Protein AF-A0AA37WMF7-F1 (afdb_monomer)

Solvent-accessible surface area (backbone atoms only — not comparable to full-atom values): 10625 Å² total; per-residue (Å²): 132,62,69,70,54,61,69,38,54,46,55,73,6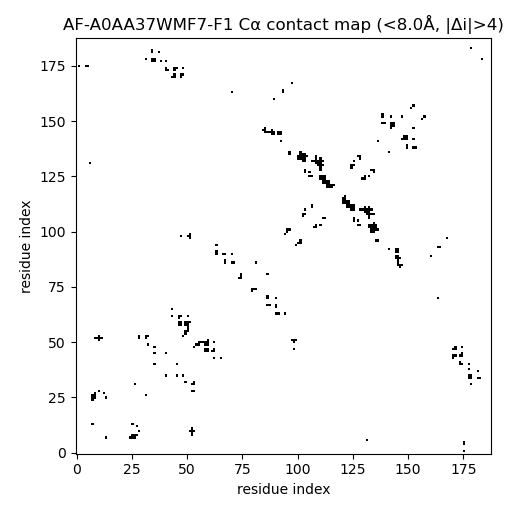4,75,79,78,84,68,95,57,102,69,84,75,88,62,65,48,56,65,55,52,55,53,33,69,72,58,84,87,68,58,66,64,28,46,20,46,48,35,25,31,42,60,67,30,64,69,31,39,53,53,30,42,54,50,43,36,54,50,50,53,53,51,25,66,77,68,71,49,93,71,51,74,68,32,44,53,16,42,28,52,43,51,45,42,69,72,44,66,56,40,53,14,81,87,38,70,42,66,10,38,41,82,44,82,60,88,94,45,80,46,75,43,70,24,77,90,37,71,42,69,10,46,38,77,78,52,69,66,55,50,17,56,51,18,68,38,59,60,70,60,24,72,75,53,44,53,66,52,47,53,56,54,49,49,57,51,49,54,30,49,50,53,42,52,52,49,40,46,62,58,55,56,71,78,79,119

Sequence (188 aa):
MSEFLLTKMNPKGASWEFSGRGGVVAFTQYDIAAALSFGALPLPAYYLARAKYCEDHQAAESLRAHLLDKIEKESLQQDWKITKDNACGIADLLMAESVFDIQCKACKGLGYLYEKSGSINSSRRCEKCNGSGVGVLSQRKRAAMAKIALTTWHRHWNERLDFLMCYIKELEEHVVKHINEQCGHKYN

Organism: NCBI:txid1444977

Radius of gyration: 18.74 Å; Cα contacts (8 Å, |Δi|>4): 208; chains: 1; bounding box: 47×42×46 Å

Structure (mmCIF, N/CA/C/O backbone):
data_AF-A0AA37WMF7-F1
#
_entry.id   AF-A0AA37WMF7-F1
#
loop_
_atom_site.group_PDB
_atom_site.id
_atom_site.type_symbol
_atom_site.label_atom_id
_atom_site.label_alt_id
_atom_site.label_comp_id
_atom_site.label_asym_id
_atom_site.label_entity_id
_atom_site.label_seq_id
_atom_site.pdbx_PDB_ins_code
_atom_site.Cartn_x
_atom_site.Cartn_y
_atom_site.Cartn_z
_atom_site.occupancy
_atom_site.B_iso_or_equiv
_atom_site.auth_seq_id
_atom_site.auth_comp_id
_atom_site.auth_asym_id
_atom_site.auth_atom_id
_atom_site.pdbx_PDB_model_num
ATOM 1 N N . MET A 1 1 ? 17.302 -13.386 -6.330 1.00 36.09 1 MET A N 1
ATOM 2 C CA . MET A 1 1 ? 17.315 -13.031 -7.772 1.00 36.09 1 MET A CA 1
ATOM 3 C C . MET A 1 1 ? 16.092 -12.208 -8.220 1.00 36.09 1 MET A C 1
ATOM 5 O O . MET A 1 1 ? 16.020 -11.867 -9.389 1.00 36.09 1 MET A O 1
ATOM 9 N N . SER A 1 2 ? 15.169 -11.814 -7.331 1.00 47.38 2 SER A N 1
ATOM 10 C CA . SER A 1 2 ? 13.963 -11.023 -7.660 1.00 47.38 2 SER A CA 1
ATOM 11 C C . SER A 1 2 ? 14.190 -9.504 -7.769 1.00 47.38 2 SER A C 1
ATOM 13 O O . SER A 1 2 ? 13.473 -8.833 -8.508 1.00 47.38 2 SER A O 1
ATOM 15 N N . GLU A 1 3 ? 15.204 -8.948 -7.094 1.00 45.31 3 GLU A N 1
ATOM 16 C CA . GLU A 1 3 ? 15.455 -7.491 -7.049 1.00 45.31 3 GLU A CA 1
ATOM 17 C C . GLU A 1 3 ? 15.726 -6.861 -8.426 1.00 45.31 3 GLU A C 1
ATOM 19 O O . GLU A 1 3 ? 15.334 -5.721 -8.686 1.00 45.31 3 GLU A O 1
ATOM 24 N N . PHE A 1 4 ? 16.345 -7.611 -9.344 1.00 47.03 4 PHE A N 1
ATOM 25 C CA . PHE A 1 4 ? 16.658 -7.110 -10.684 1.00 47.03 4 PHE A CA 1
ATOM 26 C C . PHE A 1 4 ? 15.394 -6.865 -11.523 1.00 47.03 4 PHE A C 1
ATOM 28 O O . PHE A 1 4 ? 15.381 -5.967 -12.362 1.00 47.03 4 PHE A O 1
ATOM 35 N N . LEU A 1 5 ? 14.314 -7.618 -11.276 1.00 46.84 5 LEU A N 1
ATOM 36 C CA . LEU A 1 5 ? 13.047 -7.450 -11.988 1.00 46.84 5 LEU A CA 1
ATOM 37 C C . LEU A 1 5 ? 12.234 -6.277 -11.441 1.00 46.84 5 LEU A C 1
ATOM 39 O O . LEU A 1 5 ? 11.734 -5.471 -12.218 1.00 46.84 5 LEU A O 1
ATOM 43 N N . LEU A 1 6 ? 12.178 -6.134 -10.111 1.00 51.88 6 LEU A N 1
ATOM 44 C CA . LEU A 1 6 ? 11.529 -4.994 -9.454 1.00 51.88 6 LEU A CA 1
ATOM 45 C C . LEU A 1 6 ? 12.130 -3.666 -9.932 1.00 51.88 6 LEU A C 1
ATOM 47 O O . LEU A 1 6 ? 11.404 -2.713 -10.199 1.00 51.88 6 LEU A O 1
ATOM 51 N N . THR A 1 7 ? 13.447 -3.641 -10.149 1.00 52.47 7 THR A N 1
ATOM 52 C CA . THR A 1 7 ? 14.151 -2.471 -10.698 1.00 52.47 7 THR A CA 1
ATOM 53 C C . THR A 1 7 ? 13.737 -2.150 -12.146 1.00 52.47 7 THR A C 1
ATOM 55 O O . THR A 1 7 ? 13.760 -0.989 -12.548 1.00 52.47 7 THR A O 1
ATOM 58 N N . LYS A 1 8 ? 13.320 -3.150 -12.938 1.00 50.31 8 LYS A N 1
ATOM 59 C CA . LYS A 1 8 ? 12.862 -2.980 -14.332 1.00 50.31 8 LYS A CA 1
ATOM 60 C C . LYS A 1 8 ? 11.384 -2.619 -14.470 1.00 50.31 8 LYS A C 1
ATOM 62 O O . LYS A 1 8 ? 10.969 -2.236 -15.559 1.00 50.31 8 LYS A O 1
ATOM 67 N N . MET A 1 9 ? 10.607 -2.764 -13.401 1.00 48.62 9 MET A N 1
ATOM 68 C CA . MET A 1 9 ? 9.153 -2.607 -13.397 1.00 48.62 9 MET A CA 1
ATOM 69 C C . MET A 1 9 ? 8.686 -1.248 -12.858 1.00 48.62 9 MET A C 1
ATOM 71 O O . MET A 1 9 ? 7.523 -1.112 -12.504 1.00 48.62 9 MET A O 1
ATOM 75 N N . ASN A 1 10 ? 9.558 -0.241 -12.753 1.00 56.06 10 ASN A N 1
ATOM 76 C CA . ASN A 1 10 ? 9.202 1.027 -12.112 1.00 56.06 10 ASN A CA 1
ATOM 77 C C . ASN A 1 10 ? 7.947 1.654 -12.780 1.00 56.06 10 ASN A C 1
ATOM 79 O O . ASN A 1 10 ? 8.007 1.979 -13.970 1.00 56.06 10 ASN A O 1
ATOM 83 N N . PRO A 1 11 ? 6.809 1.789 -12.062 1.00 49.19 11 PRO A N 1
ATOM 84 C CA . PRO A 1 11 ? 5.495 2.087 -12.650 1.00 49.19 11 PRO A CA 1
ATOM 85 C C . PRO A 1 11 ? 5.420 3.462 -13.318 1.00 49.19 11 PRO A C 1
ATOM 87 O O . PRO A 1 11 ? 4.685 3.656 -14.285 1.00 49.19 11 PRO A O 1
ATOM 90 N N . LYS A 1 12 ? 6.265 4.391 -12.870 1.00 48.31 12 LYS A N 1
ATOM 91 C CA . LYS A 1 12 ? 6.565 5.635 -13.574 1.00 48.31 12 LYS A CA 1
ATOM 92 C C . LYS A 1 12 ? 7.798 5.369 -14.408 1.00 48.31 12 LYS A C 1
ATOM 94 O O . LYS A 1 12 ? 8.898 5.392 -13.859 1.00 48.31 12 LYS A O 1
ATOM 99 N N . GLY A 1 13 ? 7.576 5.043 -15.683 1.00 41.38 13 GLY A N 1
ATOM 100 C CA . GLY A 1 13 ? 8.581 4.581 -16.633 1.00 41.38 13 GLY A CA 1
ATOM 101 C C . GLY A 1 13 ? 9.974 5.097 -16.311 1.00 41.38 13 GLY A C 1
ATOM 102 O O . GLY A 1 13 ? 10.190 6.307 -16.223 1.00 41.38 13 GLY A O 1
ATOM 103 N N . ALA A 1 14 ? 10.905 4.164 -16.108 1.00 38.00 14 ALA A N 1
ATOM 104 C CA . ALA A 1 14 ? 12.317 4.484 -16.091 1.00 38.00 14 ALA A CA 1
ATOM 105 C C . ALA A 1 14 ? 12.588 5.394 -17.294 1.00 38.00 14 ALA A C 1
ATOM 107 O O . ALA A 1 14 ? 12.455 4.986 -18.449 1.00 38.00 14 ALA A O 1
ATOM 108 N N . SER A 1 15 ? 12.865 6.663 -17.004 1.00 35.59 15 SER A N 1
ATOM 109 C CA . SER A 1 15 ? 13.352 7.593 -17.998 1.00 35.59 15 SER A CA 1
ATOM 110 C C . SER A 1 15 ? 14.722 7.043 -18.389 1.00 35.59 15 SER A C 1
ATOM 112 O O . SER A 1 15 ? 15.673 7.030 -17.607 1.00 35.59 15 SER A O 1
ATOM 114 N N . TRP A 1 16 ? 14.784 6.441 -19.572 1.00 35.97 16 TRP A N 1
ATOM 115 C CA . TRP A 1 16 ? 16.029 5.984 -20.168 1.00 35.97 16 TRP A CA 1
ATOM 116 C C . TRP A 1 16 ? 16.573 7.107 -21.037 1.00 35.97 16 TRP A C 1
ATOM 118 O O . TRP A 1 16 ? 16.597 7.008 -22.256 1.00 35.97 16 TRP A O 1
ATOM 128 N N . GLU A 1 17 ? 17.072 8.162 -20.403 1.00 34.28 17 GLU A N 1
ATOM 129 C CA . GLU A 1 17 ? 18.294 8.767 -20.922 1.00 34.28 17 GLU A CA 1
ATOM 130 C C . GLU A 1 17 ? 19.463 8.136 -20.169 1.00 34.28 17 GLU A C 1
ATOM 132 O O . GLU A 1 17 ? 20.027 8.705 -19.238 1.00 34.28 17 GLU A O 1
ATOM 137 N N . PHE A 1 18 ? 19.803 6.904 -20.560 1.00 39.16 18 PHE A N 1
ATOM 138 C CA . PHE A 1 18 ? 21.098 6.326 -20.231 1.00 39.16 18 PHE A CA 1
ATOM 139 C C . PHE A 1 18 ? 21.983 6.408 -21.470 1.00 39.16 18 PHE A C 1
ATOM 141 O O . PHE A 1 18 ? 21.899 5.612 -22.404 1.00 39.16 18 PHE A O 1
ATOM 148 N N . SER A 1 19 ? 22.836 7.423 -21.470 1.00 38.00 19 SER A N 1
ATOM 149 C CA . SER A 1 19 ? 23.978 7.577 -22.357 1.00 38.00 19 SER A CA 1
ATOM 150 C C . SER A 1 19 ? 25.040 6.527 -22.004 1.00 38.00 19 SER A C 1
ATOM 152 O O . SER A 1 19 ? 25.986 6.777 -21.266 1.00 38.00 19 SER A O 1
ATOM 154 N N . GLY A 1 20 ? 24.883 5.312 -22.530 1.00 38.66 20 GLY A N 1
ATOM 155 C CA . GLY A 1 20 ? 25.876 4.245 -22.404 1.00 38.66 20 GLY A CA 1
ATOM 156 C C . GLY A 1 20 ? 25.518 3.049 -23.280 1.00 38.66 20 GLY A C 1
ATOM 157 O O . GLY A 1 20 ? 24.397 2.557 -23.228 1.00 38.66 20 GLY A O 1
ATOM 158 N N . ARG A 1 21 ? 26.458 2.597 -24.120 1.00 38.69 21 ARG A N 1
ATOM 159 C CA . ARG A 1 21 ? 26.290 1.479 -25.067 1.00 38.69 21 ARG A CA 1
ATOM 160 C C . ARG A 1 21 ? 25.975 0.174 -24.318 1.00 38.69 21 ARG A C 1
ATOM 162 O O . ARG A 1 21 ? 26.885 -0.523 -23.888 1.00 38.69 21 ARG A O 1
ATOM 169 N N . GLY A 1 22 ? 24.692 -0.133 -24.160 1.00 42.75 22 GLY A N 1
ATOM 170 C CA . GLY A 1 22 ? 24.195 -1.339 -23.496 1.00 42.75 22 GLY A CA 1
ATOM 171 C C . GLY A 1 22 ? 22.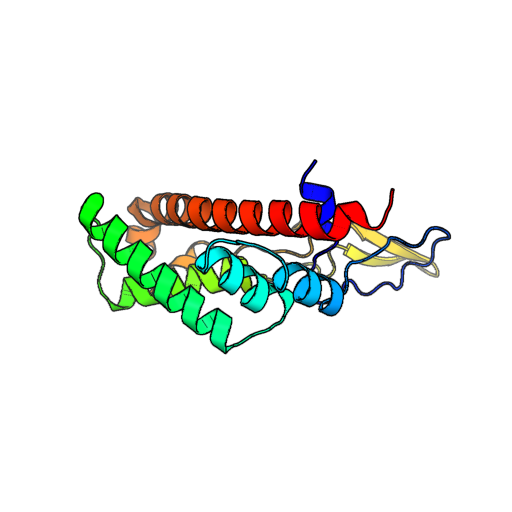765 -1.127 -23.012 1.00 42.75 22 GLY A C 1
ATOM 172 O O . GLY A 1 22 ? 22.547 -0.871 -21.834 1.00 42.75 22 GLY A O 1
ATOM 173 N N . GLY A 1 23 ? 21.798 -1.154 -23.934 1.00 42.06 23 GLY A N 1
ATOM 174 C CA . GLY A 1 23 ? 20.391 -0.903 -23.620 1.00 42.06 23 GLY A CA 1
ATOM 175 C C . GLY A 1 23 ? 19.849 -1.938 -22.637 1.00 42.06 23 GLY A C 1
ATOM 176 O O . GLY A 1 23 ? 19.827 -3.133 -22.927 1.00 42.06 23 GLY A O 1
ATOM 177 N N . VAL A 1 24 ? 19.408 -1.491 -21.466 1.00 50.34 24 VAL A N 1
ATOM 178 C CA . VAL A 1 24 ? 18.666 -2.346 -20.543 1.00 50.34 24 VAL A CA 1
ATOM 179 C C . VAL A 1 24 ? 17.260 -2.498 -21.109 1.00 50.34 24 VAL A C 1
ATOM 181 O O . VAL A 1 24 ? 16.541 -1.515 -21.265 1.00 50.34 24 VAL A O 1
ATOM 184 N N . VAL A 1 25 ? 16.861 -3.733 -21.414 1.00 54.00 25 VAL A N 1
ATOM 185 C CA . VAL A 1 25 ? 15.469 -4.039 -21.766 1.00 54.00 25 VAL A CA 1
ATOM 186 C C . VAL A 1 25 ? 14.605 -3.729 -20.546 1.00 54.00 25 VAL A C 1
ATOM 188 O O . VAL A 1 25 ? 14.678 -4.438 -19.533 1.00 54.00 25 VAL A O 1
ATOM 191 N N . ALA A 1 26 ? 13.851 -2.637 -20.635 1.00 66.56 26 ALA A N 1
ATOM 192 C CA . ALA A 1 26 ? 12.859 -2.227 -19.657 1.00 66.56 26 ALA A CA 1
ATOM 193 C C . ALA A 1 26 ? 11.491 -2.748 -20.089 1.00 66.56 26 ALA A C 1
ATOM 195 O O . ALA A 1 26 ? 11.127 -2.624 -21.257 1.00 66.56 26 ALA A O 1
ATOM 196 N N . PHE A 1 27 ? 10.753 -3.344 -19.154 1.00 70.94 27 PHE A N 1
ATOM 197 C CA . PHE A 1 27 ? 9.383 -3.760 -19.423 1.00 70.94 27 PHE A CA 1
ATOM 198 C C . PHE A 1 27 ? 8.511 -2.516 -19.557 1.00 70.94 27 PHE A C 1
ATOM 200 O O . PHE A 1 27 ? 8.528 -1.642 -18.689 1.00 70.94 27 PHE A O 1
ATOM 207 N N . THR A 1 28 ? 7.759 -2.427 -20.648 1.00 81.44 28 THR A N 1
ATOM 208 C CA . THR A 1 28 ? 6.755 -1.377 -20.807 1.00 81.44 28 THR A CA 1
ATOM 209 C C . THR A 1 28 ? 5.499 -1.727 -20.010 1.00 81.44 28 THR A C 1
ATOM 211 O O . THR A 1 28 ? 5.249 -2.890 -19.682 1.00 81.44 28 THR A O 1
ATOM 214 N N . GLN A 1 29 ? 4.655 -0.730 -19.735 1.00 81.31 29 GLN A N 1
ATOM 215 C CA . GLN A 1 29 ? 3.338 -0.969 -19.135 1.00 81.31 29 GLN A CA 1
ATOM 216 C C . GLN A 1 29 ? 2.490 -1.931 -19.992 1.00 81.31 29 GLN A C 1
ATOM 218 O O . GLN A 1 29 ? 1.733 -2.731 -19.447 1.00 81.31 29 GLN A O 1
ATOM 223 N N . TYR A 1 30 ? 2.667 -1.917 -21.321 1.00 83.69 30 TYR A N 1
ATOM 224 C CA . TYR A 1 30 ? 2.006 -2.843 -22.245 1.00 83.69 30 TYR A CA 1
ATOM 225 C C . TYR A 1 30 ? 2.488 -4.286 -22.084 1.00 83.69 30 TYR A C 1
ATOM 227 O O . TYR A 1 30 ? 1.666 -5.197 -22.128 1.00 83.69 30 TYR A O 1
ATOM 235 N N . ASP A 1 31 ? 3.787 -4.506 -21.855 1.00 85.19 31 ASP A N 1
ATOM 236 C CA . ASP A 1 31 ? 4.325 -5.848 -21.595 1.00 85.19 31 ASP A CA 1
ATOM 237 C C . ASP A 1 31 ? 3.751 -6.425 -20.300 1.00 85.19 31 ASP A C 1
ATOM 239 O O . ASP A 1 31 ? 3.378 -7.596 -20.253 1.00 85.19 31 ASP A O 1
ATOM 243 N N . ILE A 1 32 ? 3.630 -5.589 -19.263 1.00 86.56 32 ILE A N 1
ATOM 244 C CA . ILE A 1 32 ? 3.028 -5.983 -17.986 1.00 86.56 32 ILE A CA 1
ATOM 245 C C . ILE A 1 32 ? 1.537 -6.276 -18.176 1.00 86.56 32 ILE A C 1
ATOM 247 O O . ILE A 1 32 ? 1.073 -7.337 -17.769 1.00 86.56 32 ILE A O 1
ATOM 251 N N . ALA A 1 33 ? 0.788 -5.393 -18.841 1.00 87.31 33 ALA A N 1
ATOM 252 C CA . ALA A 1 33 ? -0.632 -5.608 -19.119 1.00 87.31 33 ALA A CA 1
ATOM 253 C C . ALA A 1 33 ? -0.876 -6.884 -19.944 1.00 87.31 33 ALA A C 1
ATOM 255 O O . ALA A 1 33 ? -1.803 -7.641 -19.652 1.00 87.31 33 ALA A O 1
ATOM 256 N N . ALA A 1 34 ? -0.018 -7.154 -20.933 1.00 88.25 34 ALA A N 1
ATOM 257 C CA . ALA A 1 34 ? -0.051 -8.389 -21.702 1.00 88.25 34 ALA A CA 1
ATOM 258 C C . ALA A 1 34 ? 0.267 -9.603 -20.821 1.00 88.25 34 ALA A C 1
ATOM 260 O O . ALA A 1 34 ? -0.465 -10.578 -20.867 1.00 88.25 34 ALA A O 1
ATOM 261 N N . ALA A 1 35 ? 1.296 -9.557 -19.973 1.00 90.56 35 ALA A N 1
ATOM 262 C CA . ALA A 1 35 ? 1.610 -10.659 -19.060 1.00 90.56 35 ALA A CA 1
ATOM 263 C C . ALA A 1 35 ? 0.461 -10.955 -18.078 1.00 90.56 35 ALA A C 1
ATOM 265 O O . ALA A 1 35 ? 0.192 -12.113 -17.763 1.00 90.56 35 ALA A O 1
ATOM 266 N N . LEU A 1 36 ? -0.251 -9.921 -17.626 1.00 91.38 36 LEU A N 1
ATOM 267 C CA . LEU A 1 36 ? -1.403 -10.055 -16.734 1.00 91.38 36 LEU A CA 1
ATOM 268 C C . LEU A 1 36 ? -2.648 -10.645 -17.413 1.00 91.38 36 LEU A C 1
ATOM 270 O O . LEU A 1 36 ? -3.552 -11.082 -16.703 1.00 91.38 36 LEU A O 1
ATOM 274 N N . SER A 1 37 ? -2.729 -10.659 -18.749 1.00 89.19 37 SER A N 1
ATOM 275 C CA . SER A 1 37 ? -3.857 -11.278 -19.462 1.00 89.19 37 SER A CA 1
ATOM 276 C C . SER A 1 37 ? -3.729 -12.799 -19.580 1.00 89.19 37 SER A C 1
ATOM 278 O O . SER A 1 37 ? -4.732 -13.484 -19.786 1.00 89.19 37 SER A O 1
ATOM 280 N N . PHE A 1 38 ? -2.522 -13.340 -19.407 1.00 83.12 38 PHE A N 1
ATOM 281 C CA . PHE A 1 38 ? -2.270 -14.776 -19.403 1.00 83.12 38 PHE A CA 1
ATOM 282 C C . PHE A 1 38 ? -2.274 -15.305 -17.970 1.00 83.12 38 PHE A C 1
ATOM 284 O O . PHE A 1 38 ? -1.557 -14.775 -17.138 1.00 83.12 38 PHE A O 1
ATOM 291 N N . GLY A 1 39 ? -3.013 -16.380 -17.686 1.00 74.00 39 GLY A N 1
ATOM 292 C CA . GLY A 1 39 ? -2.816 -17.220 -16.495 1.00 74.00 39 GLY A CA 1
ATOM 293 C C . GLY A 1 39 ? -3.756 -16.989 -15.302 1.00 74.00 39 GLY A C 1
ATOM 294 O O . GLY A 1 39 ? -4.825 -16.399 -15.424 1.00 74.00 39 GLY A O 1
ATOM 295 N N . ALA A 1 40 ? -3.364 -17.552 -14.152 1.00 85.44 40 ALA A N 1
ATOM 296 C CA . ALA A 1 40 ? -4.196 -17.758 -12.959 1.00 85.44 40 ALA A CA 1
ATOM 297 C C . ALA A 1 40 ? -3.628 -17.034 -11.722 1.00 85.44 40 ALA A C 1
ATOM 299 O O . ALA A 1 40 ? -3.379 -17.640 -10.679 1.00 85.44 40 ALA A O 1
ATOM 300 N N . LEU A 1 41 ? -3.377 -15.731 -11.849 1.00 93.81 41 LEU A N 1
ATOM 301 C CA . LEU A 1 41 ? -2.907 -14.912 -10.735 1.00 93.81 41 LEU A CA 1
ATOM 302 C C . LEU A 1 41 ? -4.038 -14.735 -9.699 1.00 93.81 41 LEU A C 1
ATOM 304 O O . LEU A 1 41 ? -5.172 -14.450 -10.098 1.00 93.81 41 LEU A O 1
ATOM 308 N N . PRO A 1 42 ? -3.775 -14.860 -8.379 1.00 96.12 42 PRO A N 1
ATOM 309 C CA . PRO A 1 42 ? -4.780 -14.561 -7.367 1.00 96.12 42 PRO A CA 1
ATOM 310 C C . PRO A 1 42 ? -5.351 -13.159 -7.568 1.00 96.12 42 PRO A C 1
ATOM 312 O O . PRO A 1 42 ? -4.609 -12.201 -7.790 1.00 96.12 42 PRO A O 1
ATOM 315 N N . LEU A 1 43 ? -6.672 -13.029 -7.458 1.00 96.38 43 LEU A N 1
ATOM 316 C CA . LEU A 1 43 ? -7.378 -11.791 -7.789 1.00 96.38 43 LEU A CA 1
ATOM 317 C C . LEU A 1 43 ? -6.816 -10.532 -7.080 1.00 96.38 43 LEU A C 1
ATOM 319 O O . LEU A 1 43 ? -6.659 -9.509 -7.747 1.00 96.38 43 LEU A O 1
ATOM 323 N N . PRO A 1 44 ? -6.412 -10.571 -5.792 1.00 97.81 44 PRO A N 1
ATOM 324 C CA . PRO A 1 44 ? -5.799 -9.410 -5.139 1.00 97.81 44 PRO A CA 1
ATOM 325 C C . PRO A 1 44 ? -4.430 -9.034 -5.719 1.00 97.81 44 PRO A C 1
ATOM 327 O O . PRO A 1 44 ? -4.120 -7.851 -5.840 1.00 97.81 44 PRO A O 1
ATOM 330 N N . ALA A 1 45 ? -3.623 -10.023 -6.116 1.00 97.44 45 ALA A N 1
ATOM 331 C CA . ALA A 1 45 ? -2.332 -9.790 -6.762 1.00 97.44 45 ALA A CA 1
ATOM 332 C C . ALA A 1 45 ? -2.522 -9.202 -8.170 1.00 97.44 45 ALA A C 1
ATOM 334 O O . ALA A 1 45 ? -1.787 -8.303 -8.575 1.00 97.44 45 ALA A O 1
ATOM 335 N N . TYR A 1 46 ? -3.560 -9.637 -8.889 1.00 96.75 46 TYR A N 1
ATOM 336 C CA . TYR A 1 46 ? -3.955 -9.038 -10.164 1.00 96.75 46 TYR A CA 1
ATOM 337 C C . TYR A 1 46 ? -4.348 -7.564 -10.019 1.00 96.75 46 TYR A C 1
ATOM 339 O O . TYR A 1 46 ? -3.853 -6.718 -10.768 1.00 96.75 46 TYR A O 1
ATOM 347 N N . TYR A 1 47 ? -5.185 -7.236 -9.029 1.00 97.31 47 TYR A N 1
ATOM 348 C CA . TYR A 1 47 ? -5.551 -5.846 -8.763 1.00 97.31 47 TYR A CA 1
ATOM 349 C C . TYR A 1 47 ? -4.350 -4.997 -8.353 1.00 97.31 47 TYR A C 1
ATOM 351 O O . TYR A 1 47 ? -4.216 -3.878 -8.841 1.00 97.31 47 TYR A O 1
ATOM 359 N N . LEU A 1 48 ? -3.442 -5.540 -7.536 1.00 96.69 48 LEU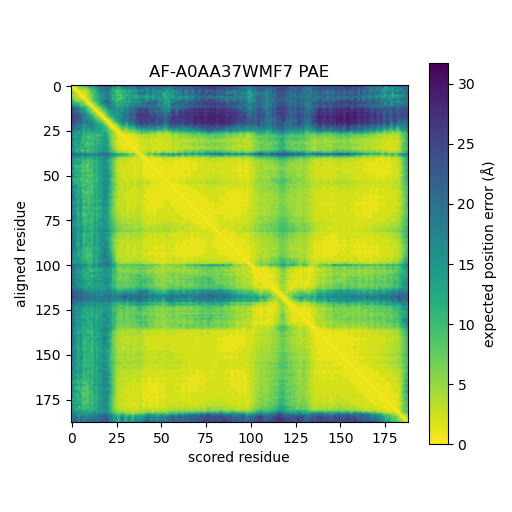 A N 1
ATOM 360 C CA . LEU A 1 48 ? -2.186 -4.881 -7.183 1.00 96.69 48 LEU A CA 1
ATOM 361 C C . LEU A 1 48 ? -1.342 -4.559 -8.411 1.00 96.69 48 LEU A C 1
ATOM 363 O O . LEU A 1 48 ? -0.916 -3.417 -8.568 1.00 96.69 48 LEU A O 1
ATOM 367 N N . ALA A 1 49 ? -1.148 -5.524 -9.308 1.00 94.69 49 ALA A N 1
ATOM 368 C CA . ALA A 1 49 ? -0.360 -5.308 -10.512 1.00 94.69 49 ALA A CA 1
ATOM 369 C C . ALA A 1 49 ? -0.982 -4.247 -11.432 1.00 94.69 49 ALA A C 1
ATOM 371 O O . ALA A 1 49 ? -0.275 -3.351 -11.888 1.00 94.69 49 ALA A O 1
ATOM 372 N N . ARG A 1 50 ? -2.299 -4.300 -11.673 1.00 94.31 50 ARG A N 1
ATOM 373 C CA . ARG A 1 50 ? -2.988 -3.301 -12.510 1.00 94.31 50 ARG A CA 1
ATOM 374 C C . ARG A 1 50 ? -2.985 -1.912 -11.883 1.00 94.31 50 ARG A C 1
ATOM 376 O O . ARG A 1 50 ? -2.702 -0.940 -12.576 1.00 94.31 50 ARG A O 1
ATOM 383 N N . ALA A 1 51 ? -3.260 -1.817 -10.585 1.00 95.06 51 ALA A N 1
ATOM 384 C CA . ALA A 1 51 ? -3.248 -0.545 -9.871 1.00 95.06 51 ALA A CA 1
ATOM 385 C C . ALA A 1 51 ? -1.853 0.094 -9.900 1.00 95.06 51 ALA A C 1
ATOM 387 O O . ALA A 1 51 ? -1.726 1.289 -10.152 1.00 95.06 51 ALA A O 1
ATOM 388 N N . LYS A 1 52 ? -0.808 -0.710 -9.667 1.00 93.06 52 LYS A N 1
ATOM 389 C CA . LYS A 1 52 ? 0.577 -0.243 -9.585 1.00 93.06 52 LYS A CA 1
ATOM 390 C C . LYS A 1 52 ? 1.158 0.083 -10.955 1.00 93.06 52 LYS A C 1
ATOM 392 O O . LYS A 1 52 ? 1.670 1.176 -11.139 1.00 93.06 52 LYS A O 1
ATOM 397 N N . TYR A 1 53 ? 1.077 -0.837 -11.913 1.00 89.44 53 TYR A N 1
ATOM 398 C CA . TYR A 1 53 ? 1.821 -0.743 -13.176 1.00 89.44 53 TYR A CA 1
ATOM 399 C C . TYR A 1 53 ? 1.003 -0.237 -14.364 1.00 89.44 53 TYR A C 1
ATOM 401 O O . TYR A 1 53 ? 1.590 0.215 -15.343 1.00 89.44 53 TYR A O 1
ATOM 409 N N . CYS A 1 54 ? -0.327 -0.319 -14.303 1.00 89.31 54 CYS A N 1
ATOM 410 C CA . CYS A 1 54 ? -1.214 0.120 -15.385 1.00 89.31 54 CYS A CA 1
ATOM 411 C C . CYS A 1 54 ? -2.022 1.373 -15.019 1.00 89.31 54 CYS A C 1
ATOM 413 O O . CYS A 1 54 ? -2.884 1.769 -15.798 1.00 89.31 54 CYS A O 1
ATOM 415 N N . GLU A 1 55 ? -1.781 1.958 -13.838 1.00 88.81 55 GLU A N 1
ATOM 416 C CA . GLU A 1 55 ? -2.510 3.121 -13.304 1.00 88.81 55 GLU A CA 1
ATOM 417 C C . GLU A 1 55 ? -4.039 2.936 -13.317 1.00 88.81 55 GLU A C 1
ATOM 419 O O . GLU A 1 55 ? -4.819 3.870 -13.500 1.00 88.81 55 GLU A O 1
ATOM 424 N N . ASP A 1 56 ? -4.490 1.697 -13.116 1.00 93.06 56 ASP A N 1
ATOM 425 C CA . ASP A 1 56 ? -5.902 1.358 -13.192 1.00 93.06 56 ASP A CA 1
ATOM 426 C C . ASP A 1 56 ? -6.642 1.715 -11.897 1.00 93.06 56 ASP A C 1
ATOM 428 O O . ASP A 1 56 ? -6.519 1.039 -10.869 1.00 93.06 56 ASP A O 1
ATOM 432 N N . HIS A 1 57 ? -7.464 2.762 -11.968 1.00 95.19 57 HIS A N 1
ATOM 433 C CA . HIS A 1 57 ? -8.274 3.233 -10.847 1.00 95.19 57 HIS A CA 1
ATOM 434 C C . HIS A 1 57 ? -9.295 2.205 -10.342 1.00 95.19 57 HIS A C 1
ATOM 436 O O . HIS A 1 57 ? -9.492 2.092 -9.132 1.00 95.19 57 HIS A O 1
ATOM 442 N N . GLN A 1 58 ? -9.924 1.429 -11.227 1.00 96.94 58 GLN A N 1
ATOM 443 C CA . GLN A 1 58 ? -10.913 0.429 -10.821 1.00 96.94 58 GLN A CA 1
ATOM 444 C C . GLN A 1 58 ? -10.239 -0.745 -10.101 1.00 96.94 58 GLN A C 1
ATOM 446 O O . GLN A 1 58 ? -10.755 -1.254 -9.100 1.00 96.94 58 GLN A O 1
ATOM 451 N N . ALA A 1 59 ? -9.060 -1.154 -10.576 1.00 96.31 59 ALA A N 1
ATOM 452 C CA . ALA A 1 59 ? -8.241 -2.143 -9.885 1.00 96.31 59 ALA A CA 1
ATOM 453 C C . ALA A 1 59 ? -7.762 -1.619 -8.521 1.00 96.31 59 ALA A C 1
ATOM 455 O O . ALA A 1 59 ? -7.784 -2.365 -7.544 1.00 96.31 59 ALA A O 1
ATOM 456 N N . ALA A 1 60 ? -7.400 -0.335 -8.425 1.00 97.00 60 ALA A N 1
ATOM 457 C CA . ALA A 1 60 ? -7.005 0.287 -7.163 1.00 97.00 60 ALA A CA 1
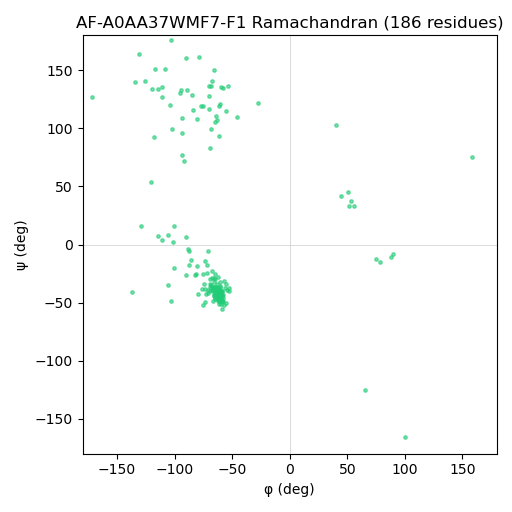ATOM 458 C C . ALA A 1 60 ? -8.145 0.288 -6.128 1.00 97.00 60 ALA A C 1
ATOM 460 O O . ALA A 1 60 ? -7.917 -0.065 -4.971 1.00 97.00 60 ALA A O 1
ATOM 461 N N . GLU A 1 61 ? -9.377 0.613 -6.533 1.00 97.94 61 GLU A N 1
ATOM 462 C CA . GLU A 1 61 ? -10.556 0.532 -5.657 1.00 97.94 61 GLU A CA 1
ATOM 463 C C . GLU A 1 61 ? -10.844 -0.908 -5.214 1.00 97.94 61 GLU A C 1
ATOM 465 O O . GLU A 1 61 ? -11.103 -1.165 -4.036 1.00 97.94 61 GLU A O 1
ATOM 470 N N . SER A 1 62 ? -10.738 -1.862 -6.143 1.00 98.31 62 SER A N 1
ATOM 471 C CA . SER A 1 62 ? -10.970 -3.283 -5.862 1.00 98.31 62 SER A CA 1
ATOM 472 C C . SER A 1 62 ? -9.926 -3.847 -4.894 1.00 98.31 62 SER A C 1
ATOM 474 O O . SER A 1 62 ? -10.273 -4.559 -3.949 1.00 98.31 62 SER A O 1
ATOM 476 N N . LEU A 1 63 ? -8.650 -3.482 -5.068 1.00 98.38 63 LEU A N 1
ATOM 477 C CA . LEU A 1 63 ? -7.589 -3.826 -4.124 1.00 98.38 63 LEU A CA 1
ATOM 478 C C . LEU A 1 63 ? -7.841 -3.190 -2.756 1.00 98.38 63 LEU A C 1
ATOM 480 O O . LEU A 1 63 ? -7.716 -3.864 -1.737 1.00 98.38 63 LEU A O 1
ATOM 484 N N . ARG A 1 64 ? -8.220 -1.910 -2.713 1.00 98.31 64 ARG A N 1
ATOM 485 C CA . ARG A 1 64 ? -8.519 -1.210 -1.460 1.00 98.31 64 ARG A CA 1
ATOM 486 C C . ARG A 1 64 ? -9.644 -1.897 -0.683 1.00 98.31 64 ARG A C 1
ATOM 488 O O . ARG A 1 64 ? -9.516 -2.080 0.526 1.00 98.31 64 ARG A O 1
ATOM 495 N N . ALA A 1 65 ? -10.718 -2.303 -1.362 1.00 98.38 65 ALA A N 1
ATOM 496 C CA . ALA A 1 65 ? -11.812 -3.058 -0.753 1.00 98.38 65 ALA A CA 1
ATOM 497 C C . ALA A 1 65 ? -11.339 -4.420 -0.212 1.00 98.38 65 ALA A C 1
ATOM 499 O O . ALA A 1 65 ? -11.704 -4.803 0.897 1.00 98.38 65 ALA A O 1
ATOM 500 N N . HIS A 1 66 ? -10.466 -5.114 -0.950 1.00 98.50 66 HIS A N 1
ATOM 501 C CA . HIS A 1 66 ? -9.850 -6.363 -0.490 1.00 98.50 66 HIS A CA 1
ATOM 502 C C . HIS A 1 66 ? -8.975 -6.164 0.755 1.00 98.50 66 HIS A C 1
ATOM 504 O O . HIS A 1 66 ? -9.038 -6.951 1.697 1.00 98.50 66 HIS A O 1
ATOM 510 N N . LEU A 1 67 ? -8.162 -5.104 0.789 1.00 98.50 67 LEU A N 1
ATOM 511 C CA . LEU A 1 67 ? -7.327 -4.781 1.949 1.00 98.50 67 LEU A CA 1
ATOM 512 C C . LEU A 1 67 ? -8.174 -4.448 3.179 1.00 98.50 67 LEU A C 1
ATOM 514 O O . LEU A 1 67 ? -7.811 -4.851 4.279 1.00 98.50 67 LEU A O 1
ATOM 518 N N . LEU A 1 68 ? -9.306 -3.764 3.003 1.00 98.44 68 LEU A N 1
ATOM 519 C CA . LEU A 1 68 ? -10.264 -3.516 4.081 1.00 98.44 68 LEU A CA 1
ATOM 520 C C . LEU A 1 68 ? -10.811 -4.817 4.676 1.00 98.44 68 LEU A C 1
ATOM 522 O O . LEU A 1 68 ? -10.703 -5.011 5.883 1.00 98.44 68 LEU A O 1
ATOM 526 N N . ASP A 1 69 ? -11.313 -5.728 3.840 1.00 98.44 69 ASP A N 1
ATOM 527 C CA . ASP A 1 69 ? -11.798 -7.043 4.286 1.00 98.44 69 ASP A CA 1
ATOM 528 C C . ASP A 1 69 ? -10.691 -7.851 4.991 1.00 98.44 69 ASP A C 1
ATOM 530 O O . ASP A 1 69 ? -10.918 -8.452 6.043 1.00 98.44 69 ASP A O 1
ATOM 534 N N . LYS A 1 70 ? -9.454 -7.804 4.476 1.00 98.25 70 LYS A N 1
ATOM 535 C CA . LYS A 1 70 ? -8.290 -8.421 5.129 1.00 98.25 70 LYS A CA 1
ATOM 536 C C . LYS A 1 70 ? -8.020 -7.806 6.505 1.00 98.25 70 LYS A C 1
ATOM 538 O O . LYS A 1 70 ? -7.846 -8.554 7.461 1.00 98.25 70 LYS A O 1
ATOM 543 N N . ILE A 1 71 ? -8.009 -6.478 6.630 1.00 98.44 71 ILE A N 1
ATOM 544 C CA . ILE A 1 71 ? -7.802 -5.785 7.912 1.00 98.44 71 ILE A CA 1
ATOM 545 C C . ILE A 1 71 ? -8.907 -6.147 8.908 1.00 98.44 71 ILE A C 1
ATOM 547 O O . ILE A 1 71 ? -8.602 -6.413 10.067 1.00 98.44 71 ILE A O 1
ATOM 551 N N . GLU A 1 72 ? -10.169 -6.187 8.477 1.00 98.00 72 GLU A N 1
ATOM 552 C CA . GLU A 1 72 ? -11.300 -6.560 9.332 1.00 98.00 72 GLU A CA 1
ATOM 553 C C . GLU A 1 72 ? -11.161 -8.004 9.839 1.00 98.00 72 GLU A C 1
ATOM 555 O O . GLU A 1 72 ? -11.246 -8.238 11.048 1.00 98.00 72 GLU A O 1
ATOM 560 N N . LYS A 1 73 ? -10.837 -8.958 8.956 1.00 98.31 73 LYS A N 1
ATOM 561 C CA . LYS A 1 73 ? -10.589 -10.363 9.324 1.00 98.31 73 LYS A CA 1
ATOM 562 C C . LYS A 1 73 ? -9.438 -10.515 10.314 1.00 98.31 73 LYS A C 1
ATOM 564 O O . LYS A 1 73 ? -9.604 -11.182 11.332 1.00 98.31 73 LYS A O 1
ATOM 569 N N . GLU A 1 74 ? -8.302 -9.873 10.052 1.00 98.19 74 GLU A N 1
ATOM 570 C CA . GLU A 1 74 ? -7.151 -9.909 10.963 1.00 98.19 74 GLU A CA 1
ATOM 571 C C . GLU A 1 74 ? -7.472 -9.227 12.296 1.00 98.19 74 GLU A C 1
ATOM 573 O O . GLU A 1 74 ? -7.080 -9.718 13.353 1.00 98.19 74 GLU A O 1
ATOM 578 N N . SER A 1 75 ? -8.253 -8.141 12.277 1.00 97.75 75 SER A N 1
ATOM 579 C CA . SER A 1 75 ? -8.653 -7.460 13.508 1.00 97.75 75 SER A CA 1
ATOM 580 C C . SER A 1 75 ? -9.521 -8.337 14.406 1.00 97.75 75 SER A C 1
ATOM 582 O O . SER A 1 75 ? -9.342 -8.309 15.620 1.00 97.75 75 SER A O 1
ATOM 584 N N . LEU A 1 76 ? -10.404 -9.154 13.821 1.00 97.62 76 LEU A N 1
ATOM 585 C CA . LEU A 1 76 ? -11.227 -10.112 14.556 1.00 97.62 76 LEU A CA 1
ATOM 586 C C . LEU A 1 76 ? -10.396 -11.283 15.088 1.00 97.62 76 LEU A C 1
ATOM 588 O O . LEU A 1 76 ? -10.588 -11.700 16.225 1.00 97.62 76 LEU A O 1
ATOM 592 N N . GLN A 1 77 ? -9.463 -11.804 14.287 1.00 98.12 77 GLN A N 1
ATOM 593 C CA . GLN A 1 77 ? -8.624 -12.944 14.677 1.00 98.12 77 GLN A CA 1
ATOM 594 C C . GLN A 1 77 ? -7.633 -12.602 15.793 1.00 98.12 77 GLN A C 1
ATOM 596 O O . GLN A 1 77 ? -7.353 -13.438 16.647 1.00 98.12 77 GLN A O 1
ATOM 601 N N . GLN A 1 78 ? -7.106 -11.379 15.785 1.00 97.56 78 GLN A N 1
ATOM 602 C CA . GLN A 1 78 ? -6.047 -10.927 16.689 1.00 97.56 78 GLN A CA 1
ATOM 603 C C . GLN A 1 78 ? -6.554 -9.973 17.788 1.00 97.56 78 GLN A C 1
ATOM 605 O O . GLN A 1 78 ? -5.747 -9.351 18.482 1.00 97.56 78 GLN A O 1
ATOM 610 N N . ASP A 1 79 ? -7.876 -9.803 17.911 1.00 97.62 79 ASP A N 1
ATOM 611 C CA . ASP A 1 79 ? -8.542 -8.879 18.845 1.00 97.62 79 ASP A CA 1
ATOM 612 C C . ASP A 1 79 ? -7.983 -7.437 18.785 1.00 97.62 79 ASP A C 1
ATOM 614 O O . ASP A 1 79 ? -7.671 -6.775 19.785 1.00 97.62 79 ASP A O 1
ATOM 618 N N . TRP A 1 80 ? -7.788 -6.915 17.570 1.00 97.44 80 TRP A N 1
ATOM 619 C CA . TRP A 1 80 ? -7.333 -5.540 17.393 1.00 97.44 80 TRP A CA 1
ATOM 620 C C . TRP A 1 80 ? -8.478 -4.558 17.617 1.00 97.44 80 TRP A C 1
ATOM 622 O O . TRP A 1 80 ? -9.432 -4.485 16.849 1.00 97.44 80 TRP A O 1
ATOM 632 N N . LYS A 1 81 ? -8.312 -3.680 18.607 1.00 96.31 81 LYS A N 1
ATOM 633 C CA . LYS A 1 81 ? -9.193 -2.521 18.790 1.00 96.31 81 LYS A CA 1
ATOM 634 C C . LYS A 1 81 ? -8.984 -1.516 17.655 1.00 96.31 81 LYS A C 1
ATOM 636 O O . LYS A 1 81 ? -8.023 -0.742 17.679 1.00 96.31 81 LYS A O 1
ATOM 641 N N . ILE A 1 82 ? -9.874 -1.544 16.669 1.00 97.00 82 ILE A N 1
ATOM 642 C CA . ILE A 1 82 ? -9.851 -0.683 15.486 1.00 97.00 82 ILE A CA 1
ATOM 643 C C . ILE A 1 82 ? -11.257 -0.131 15.215 1.00 97.00 82 ILE A C 1
ATOM 645 O O . ILE A 1 82 ? -12.253 -0.831 15.371 1.00 97.00 82 ILE A O 1
ATOM 649 N N . THR A 1 83 ? -11.351 1.141 14.831 1.00 98.00 83 THR A N 1
ATOM 650 C CA . THR A 1 83 ? -12.606 1.718 14.323 1.00 98.00 83 THR A CA 1
ATOM 651 C C . THR A 1 83 ? -12.684 1.558 12.805 1.00 98.00 83 THR A C 1
ATOM 653 O O . THR A 1 83 ? -11.654 1.433 12.140 1.00 98.00 83 THR A O 1
ATOM 656 N N . LYS A 1 84 ? -13.886 1.646 12.225 1.00 97.62 84 LYS A N 1
ATOM 657 C CA . LYS A 1 84 ? -14.062 1.631 10.762 1.00 97.62 84 LYS A CA 1
ATOM 658 C C . LYS A 1 84 ? -13.216 2.702 10.058 1.00 97.62 84 LYS A C 1
ATOM 660 O O . LYS A 1 84 ? -12.603 2.440 9.027 1.00 97.62 84 LYS A O 1
ATOM 665 N N . ASP A 1 85 ? -13.119 3.889 10.652 1.00 98.12 85 ASP A N 1
ATOM 666 C CA . ASP A 1 85 ? -12.309 4.988 10.122 1.00 98.12 85 ASP A CA 1
ATOM 667 C C . ASP A 1 85 ? -10.811 4.679 10.142 1.00 98.12 85 ASP A C 1
ATOM 669 O O . ASP A 1 85 ? -10.097 5.047 9.206 1.00 98.12 85 ASP A O 1
ATOM 673 N N . ASN A 1 86 ? -10.337 3.987 11.181 1.00 98.00 86 ASN A N 1
ATOM 674 C CA . ASN A 1 86 ? -8.954 3.527 11.243 1.00 98.00 86 ASN A CA 1
ATOM 675 C C . ASN A 1 86 ? -8.680 2.428 10.215 1.00 98.00 86 ASN A C 1
ATOM 677 O O . ASN A 1 86 ? -7.634 2.474 9.575 1.00 98.00 86 ASN A O 1
ATOM 681 N N . ALA A 1 87 ? -9.612 1.491 10.011 1.00 98.44 87 ALA A N 1
ATOM 682 C CA . ALA A 1 87 ? -9.484 0.449 8.989 1.00 98.44 87 ALA A CA 1
ATOM 683 C C . ALA A 1 87 ? -9.324 1.063 7.593 1.00 98.44 87 ALA A C 1
ATOM 685 O O . ALA A 1 87 ? -8.362 0.752 6.891 1.00 98.44 87 ALA A O 1
ATOM 686 N N . CYS A 1 88 ? -10.190 2.022 7.244 1.00 98.38 88 CYS A N 1
ATOM 687 C CA . CYS A 1 88 ? -10.070 2.818 6.021 1.00 98.38 88 CYS A CA 1
ATOM 688 C C . CYS A 1 88 ? -8.714 3.518 5.913 1.00 98.38 88 CYS A C 1
ATOM 690 O O . CYS A 1 88 ? -8.041 3.374 4.897 1.00 98.38 88 CYS A O 1
ATOM 692 N N . GLY A 1 89 ? -8.284 4.222 6.964 1.00 98.25 89 GLY A N 1
ATOM 693 C CA . GLY A 1 89 ? -7.001 4.925 6.954 1.00 98.25 89 GLY A CA 1
ATOM 694 C C . GLY A 1 89 ? -5.790 3.993 6.811 1.00 98.25 89 GLY A C 1
ATOM 695 O O . GLY A 1 89 ? -4.796 4.368 6.191 1.00 98.25 89 GLY A O 1
ATOM 696 N N . ILE A 1 90 ? -5.853 2.779 7.365 1.00 98.50 90 ILE A N 1
ATOM 697 C CA . ILE A 1 90 ? -4.791 1.774 7.224 1.00 98.50 90 ILE A CA 1
ATOM 698 C C . ILE A 1 90 ? -4.781 1.198 5.809 1.00 98.50 90 ILE A C 1
ATOM 700 O O . ILE A 1 90 ? -3.706 1.091 5.227 1.00 98.50 90 ILE A O 1
ATOM 704 N N . ALA A 1 91 ? -5.941 0.892 5.222 1.00 98.44 91 ALA A N 1
ATOM 705 C CA . ALA A 1 91 ? -6.016 0.475 3.823 1.00 98.44 91 ALA A CA 1
ATOM 706 C C . ALA A 1 91 ? -5.453 1.559 2.885 1.00 98.44 91 ALA A C 1
ATOM 708 O O . ALA A 1 91 ? -4.649 1.255 2.007 1.00 98.44 91 ALA A O 1
ATOM 709 N N . ASP A 1 92 ? -5.791 2.831 3.119 1.00 97.69 92 ASP A N 1
ATOM 710 C CA . ASP A 1 92 ? -5.256 3.967 2.355 1.00 97.69 92 ASP A CA 1
ATOM 711 C C . ASP A 1 92 ? -3.734 4.103 2.514 1.00 97.69 92 ASP A C 1
ATOM 713 O O . ASP A 1 92 ? -3.019 4.392 1.552 1.00 97.69 92 ASP A O 1
ATOM 717 N N . LEU A 1 93 ? -3.218 3.868 3.723 1.00 97.50 93 LEU A N 1
ATOM 718 C CA . LEU A 1 93 ? -1.783 3.856 3.990 1.00 97.50 93 LEU A CA 1
ATOM 719 C C . LEU A 1 93 ? -1.075 2.718 3.245 1.00 97.50 93 LEU A C 1
ATOM 721 O O . LEU A 1 93 ? -0.060 2.963 2.597 1.00 97.50 93 LEU A O 1
ATOM 725 N N . LEU A 1 94 ? -1.618 1.504 3.302 1.00 97.12 94 LEU A N 1
ATOM 726 C CA . LEU A 1 94 ? -1.098 0.347 2.578 1.00 97.12 94 LEU A CA 1
ATOM 727 C C . LEU A 1 94 ? -1.048 0.613 1.067 1.00 97.12 94 LEU A C 1
ATOM 729 O O . LEU A 1 94 ? -0.016 0.380 0.441 1.00 97.12 94 LEU A O 1
ATOM 733 N N . MET A 1 95 ? -2.115 1.177 0.491 1.00 96.88 95 MET A N 1
ATOM 734 C CA . MET A 1 95 ? -2.148 1.597 -0.916 1.00 96.88 95 MET A CA 1
ATOM 735 C C . MET A 1 95 ? -1.066 2.641 -1.222 1.00 96.88 95 MET A C 1
ATOM 737 O O . MET A 1 95 ? -0.356 2.534 -2.220 1.00 96.88 95 MET A O 1
ATOM 741 N N . ALA A 1 96 ? -0.888 3.636 -0.352 1.00 94.62 96 ALA A N 1
ATOM 742 C CA . ALA A 1 96 ? 0.122 4.673 -0.545 1.00 94.62 96 ALA A CA 1
ATOM 743 C C . ALA A 1 96 ? 1.562 4.148 -0.499 1.00 94.62 96 ALA A C 1
ATOM 745 O O . ALA A 1 96 ? 2.401 4.645 -1.249 1.00 94.62 96 ALA A O 1
ATOM 746 N N . GLU A 1 97 ? 1.862 3.172 0.362 1.00 93.12 97 GLU A N 1
ATOM 747 C CA . GLU A 1 97 ? 3.214 2.612 0.463 1.00 93.12 97 GLU A CA 1
ATOM 748 C C . GLU A 1 97 ? 3.516 1.559 -0.611 1.00 93.12 97 GLU A C 1
ATOM 750 O O . GLU A 1 97 ? 4.682 1.378 -0.951 1.00 93.12 97 GLU A O 1
ATOM 755 N N . SER A 1 98 ? 2.495 0.884 -1.151 1.00 91.94 98 SER A N 1
ATOM 756 C CA . SER A 1 98 ? 2.677 -0.242 -2.081 1.00 91.94 98 SER A CA 1
ATOM 757 C C . SER A 1 98 ? 2.374 0.066 -3.546 1.00 91.94 98 SER A C 1
ATOM 759 O O . SER A 1 98 ? 3.047 -0.475 -4.422 1.00 91.94 98 SER A O 1
ATOM 761 N N . VAL A 1 99 ? 1.390 0.926 -3.823 1.00 91.44 99 VAL A N 1
ATOM 762 C CA . VAL A 1 99 ? 0.906 1.219 -5.183 1.00 91.44 99 VAL A CA 1
ATOM 763 C C . VAL A 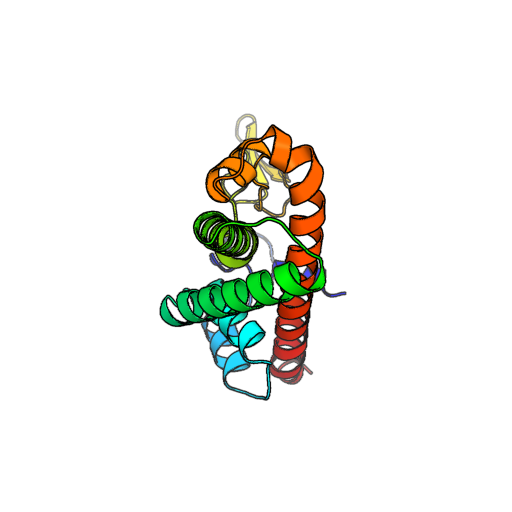1 99 ? 1.440 2.554 -5.683 1.00 91.44 99 VAL A C 1
ATOM 765 O O . VAL A 1 99 ? 1.940 2.640 -6.798 1.00 91.44 99 VAL A O 1
ATOM 768 N N . PHE A 1 100 ? 1.333 3.610 -4.874 1.00 85.44 100 PHE A N 1
ATOM 769 C CA . PHE A 1 100 ? 1.523 4.981 -5.364 1.00 85.44 100 PHE A CA 1
ATOM 770 C C . PHE A 1 100 ? 2.958 5.513 -5.289 1.00 85.44 100 PHE A C 1
ATOM 772 O O . PHE A 1 100 ? 3.161 6.692 -5.587 1.00 85.44 100 PHE A O 1
ATOM 779 N N . ASP A 1 101 ? 3.920 4.664 -4.917 1.00 79.06 101 ASP A N 1
ATOM 780 C CA . ASP A 1 101 ? 5.337 4.966 -4.697 1.00 79.06 101 ASP A CA 1
ATOM 781 C C . ASP A 1 101 ? 5.574 6.300 -3.980 1.00 79.06 101 ASP A C 1
ATOM 783 O O . ASP A 1 101 ? 5.572 7.396 -4.556 1.00 79.06 101 ASP A O 1
ATOM 787 N N . ILE A 1 102 ? 5.884 6.225 -2.690 1.00 85.38 102 ILE A N 1
ATOM 788 C CA . ILE A 1 102 ? 6.359 7.399 -1.963 1.00 85.38 102 ILE A CA 1
ATOM 789 C C . ILE A 1 102 ? 7.687 7.806 -2.591 1.00 85.38 102 ILE A C 1
ATOM 791 O O . ILE A 1 102 ? 8.682 7.115 -2.439 1.00 85.38 102 ILE A O 1
ATOM 795 N N . GLN A 1 103 ? 7.738 8.933 -3.292 1.00 86.69 103 GLN A N 1
ATOM 796 C CA . GLN A 1 103 ? 8.991 9.384 -3.890 1.00 86.69 103 GLN A CA 1
ATOM 797 C C . GLN A 1 103 ? 9.981 9.810 -2.804 1.00 86.69 103 GLN A C 1
ATOM 799 O O . GLN A 1 103 ? 9.640 10.523 -1.851 1.00 86.69 103 GLN A O 1
ATOM 804 N N . CYS A 1 104 ? 11.242 9.410 -2.958 1.00 87.12 104 CYS A N 1
ATOM 805 C CA . CYS A 1 104 ? 12.310 9.880 -2.093 1.00 87.12 104 CYS A CA 1
ATOM 806 C C . CYS A 1 104 ? 12.417 11.402 -2.207 1.00 87.12 104 CYS A C 1
ATOM 808 O O . CYS A 1 104 ? 12.680 11.942 -3.279 1.00 87.12 104 CYS A O 1
ATOM 810 N N . LYS A 1 105 ? 12.258 12.111 -1.086 1.00 90.81 105 LYS A N 1
ATOM 811 C CA . LYS A 1 105 ? 12.281 13.583 -1.064 1.00 90.81 105 LYS A CA 1
ATOM 812 C C . LYS A 1 105 ? 13.615 14.180 -1.515 1.00 90.81 105 LYS A C 1
ATOM 814 O O . LYS A 1 105 ? 13.629 15.302 -2.005 1.00 90.81 105 LYS A O 1
ATOM 819 N N . ALA A 1 106 ? 14.718 13.449 -1.335 1.00 90.50 106 ALA A N 1
ATOM 820 C CA . ALA A 1 106 ? 16.050 13.925 -1.694 1.00 90.50 106 ALA A CA 1
ATOM 821 C C . ALA A 1 106 ? 16.268 13.918 -3.215 1.00 90.50 106 ALA A C 1
ATOM 823 O O . ALA A 1 106 ? 16.682 14.930 -3.766 1.00 90.50 106 ALA A O 1
ATOM 824 N N . CYS A 1 107 ? 15.953 12.809 -3.893 1.00 87.81 107 CYS A N 1
ATOM 825 C CA . CYS A 1 107 ? 16.140 12.667 -5.343 1.00 87.81 107 CYS A CA 1
ATOM 826 C C . CYS A 1 107 ? 14.855 12.834 -6.166 1.00 87.81 107 CYS A C 1
ATOM 828 O O . CYS A 1 107 ? 14.889 12.669 -7.378 1.00 87.81 107 CYS A O 1
ATOM 830 N N . LYS A 1 108 ? 13.717 13.137 -5.531 1.00 86.81 108 LYS A N 1
ATOM 831 C CA . LYS A 1 108 ? 12.395 13.301 -6.165 1.00 86.81 108 LYS A CA 1
ATOM 832 C C . LYS A 1 108 ? 11.974 12.108 -7.035 1.00 86.81 108 LYS A C 1
ATOM 834 O O . LYS A 1 108 ? 11.380 12.288 -8.090 1.00 86.81 108 LYS A O 1
ATOM 839 N N . GLY A 1 109 ? 12.300 10.890 -6.604 1.00 84.75 109 GLY A N 1
ATOM 840 C CA . GLY A 1 109 ? 11.986 9.675 -7.364 1.00 84.75 109 GLY A CA 1
ATOM 841 C C . GLY A 1 109 ? 13.059 9.229 -8.358 1.00 84.75 109 GLY A C 1
ATOM 842 O O . GLY A 1 109 ? 12.957 8.123 -8.868 1.00 84.75 109 GLY A O 1
ATOM 843 N N . LEU A 1 110 ? 14.105 10.028 -8.604 1.00 84.00 110 LEU A N 1
ATOM 844 C CA . LEU A 1 110 ? 15.114 9.712 -9.626 1.00 84.00 110 LEU A CA 1
ATOM 845 C C . LEU A 1 110 ? 16.095 8.606 -9.214 1.00 84.00 110 LEU A C 1
ATOM 847 O O . LEU A 1 110 ? 16.711 7.972 -10.057 1.00 84.00 110 LEU A O 1
ATOM 851 N N . GLY A 1 111 ? 16.318 8.411 -7.913 1.00 87.19 111 GLY A N 1
ATOM 852 C CA . GLY A 1 111 ? 17.341 7.487 -7.405 1.00 87.19 111 GLY A CA 1
ATOM 853 C C . GLY A 1 111 ? 18.774 8.038 -7.445 1.00 87.19 111 GLY A C 1
ATOM 854 O O . GLY A 1 111 ? 19.639 7.551 -6.720 1.00 87.19 111 GLY A O 1
ATOM 855 N N . TYR A 1 112 ? 19.038 9.115 -8.179 1.00 90.19 112 TYR A N 1
ATOM 856 C CA . TYR A 1 112 ? 20.340 9.784 -8.249 1.00 90.19 112 TYR A CA 1
ATOM 857 C C . TYR A 1 112 ? 20.213 11.302 -8.053 1.00 90.19 112 TYR A C 1
ATOM 859 O O . TYR A 1 112 ? 19.124 11.871 -8.110 1.00 90.19 112 TYR A O 1
ATOM 867 N N . LEU A 1 113 ? 21.338 11.954 -7.768 1.00 90.69 113 LEU A N 1
ATOM 868 C CA . LEU A 1 113 ? 21.475 13.404 -7.659 1.00 90.69 113 LEU A CA 1
ATOM 869 C C . LEU A 1 113 ? 22.490 13.874 -8.702 1.00 90.69 113 LEU A C 1
ATOM 871 O O . LEU A 1 113 ? 23.559 13.274 -8.829 1.00 90.69 113 LEU A O 1
ATOM 875 N N . TYR A 1 114 ? 22.157 14.935 -9.434 1.00 89.69 114 TYR A N 1
ATOM 876 C CA . TYR A 1 114 ? 23.098 15.594 -10.337 1.00 89.69 114 TYR A CA 1
ATOM 877 C C . TYR A 1 114 ? 23.941 16.600 -9.561 1.00 89.69 114 TYR A C 1
ATOM 879 O O . TYR A 1 114 ? 23.401 17.467 -8.872 1.00 89.69 114 TYR A O 1
ATOM 887 N N . GLU A 1 115 ? 25.256 16.505 -9.707 1.00 87.38 115 GLU A N 1
ATOM 888 C CA . GLU A 1 115 ? 26.206 17.465 -9.168 1.00 87.38 115 GLU A CA 1
ATOM 889 C C . GLU A 1 115 ? 26.840 18.237 -10.323 1.00 87.38 115 GLU A C 1
ATOM 891 O O . GLU A 1 115 ? 27.346 17.665 -11.290 1.00 87.38 115 GLU A O 1
ATOM 896 N N . LYS A 1 116 ? 26.780 19.567 -10.231 1.00 83.50 116 LYS A N 1
ATOM 897 C CA . LYS A 1 116 ? 27.520 20.451 -11.128 1.00 83.50 116 LYS A CA 1
ATOM 898 C C . LYS A 1 116 ? 28.843 20.791 -10.463 1.00 83.50 116 LYS A C 1
ATOM 900 O O . LYS A 1 116 ? 28.856 21.551 -9.498 1.00 83.50 116 LYS A O 1
ATOM 905 N N . SER A 1 117 ? 29.939 20.249 -10.986 1.00 77.75 117 SER A N 1
ATOM 906 C CA . SER A 1 117 ? 31.292 20.624 -10.574 1.00 77.75 117 SER A CA 1
ATOM 907 C C . SER A 1 117 ? 32.029 21.215 -11.774 1.00 77.75 117 SER A C 1
ATOM 909 O O . SER A 1 117 ? 32.607 20.499 -12.592 1.00 77.75 117 SER A O 1
ATOM 911 N N . GLY A 1 118 ? 31.969 22.543 -11.908 1.00 82.00 118 GLY A N 1
ATOM 912 C CA . GLY A 1 118 ? 32.534 23.258 -13.055 1.00 82.00 118 GLY A CA 1
ATOM 913 C C . GLY A 1 118 ? 31.812 22.916 -14.363 1.00 82.00 118 GLY A C 1
ATOM 914 O O . GLY A 1 118 ? 30.595 23.059 -14.457 1.00 82.00 118 GLY A O 1
ATOM 915 N N . SER A 1 119 ? 32.566 22.474 -15.372 1.00 76.19 119 SER A N 1
ATOM 916 C CA . SER A 1 119 ? 32.067 22.067 -16.696 1.00 76.19 119 SER A CA 1
ATOM 917 C C . SER A 1 119 ? 31.654 20.591 -16.789 1.00 76.19 119 SER A C 1
ATOM 919 O O . SER A 1 119 ? 31.155 20.168 -17.831 1.00 76.19 119 SER A O 1
ATOM 921 N N . ILE A 1 120 ? 31.840 19.802 -15.726 1.00 68.88 120 ILE A N 1
ATOM 922 C CA . ILE A 1 120 ? 31.497 18.377 -15.704 1.00 68.88 120 ILE A CA 1
ATOM 923 C C . ILE A 1 120 ? 30.200 18.195 -14.913 1.00 68.88 120 ILE A C 1
ATOM 925 O O . ILE A 1 120 ? 30.121 18.514 -13.725 1.00 68.88 120 ILE A O 1
ATOM 929 N N . ASN A 1 121 ? 29.183 17.651 -15.583 1.00 82.44 121 ASN A N 1
ATOM 930 C CA . ASN A 1 121 ? 28.003 17.114 -14.918 1.00 82.44 121 ASN A CA 1
ATOM 931 C C . ASN A 1 121 ? 28.322 15.683 -14.484 1.00 82.44 121 ASN A C 1
ATOM 933 O O . ASN A 1 121 ? 28.542 14.817 -15.331 1.00 82.44 121 ASN A O 1
ATOM 937 N N . SER A 1 122 ? 28.335 15.431 -13.179 1.00 86.56 122 SER A N 1
ATOM 938 C CA . SER A 1 122 ? 28.382 14.077 -12.632 1.00 86.56 122 SER A CA 1
ATOM 939 C C . SER A 1 122 ? 27.034 13.725 -12.006 1.00 86.56 122 SER A C 1
ATOM 941 O O . SER A 1 122 ? 26.277 14.585 -11.553 1.00 86.56 122 SER A O 1
ATOM 943 N N . SER A 1 123 ? 26.700 12.439 -12.003 1.00 90.31 123 SER A N 1
ATOM 944 C CA . SER A 1 123 ? 25.562 11.912 -11.254 1.00 90.31 123 SER A CA 1
ATOM 945 C C . SER A 1 123 ? 26.079 10.982 -10.172 1.00 90.31 123 SER A C 1
ATOM 947 O O . SER A 1 123 ? 26.887 10.099 -10.464 1.00 90.31 123 SER A O 1
ATOM 949 N N . ARG A 1 124 ? 25.572 11.122 -8.948 1.00 91.19 124 ARG A N 1
ATOM 950 C CA . ARG A 1 124 ? 25.817 10.146 -7.882 1.00 91.19 124 ARG A CA 1
ATOM 951 C C . ARG A 1 124 ? 24.527 9.492 -7.421 1.00 91.19 124 ARG A C 1
ATOM 953 O O . ARG A 1 124 ? 23.455 10.097 -7.458 1.00 91.19 124 ARG A O 1
ATOM 960 N N . ARG A 1 125 ? 24.634 8.251 -6.948 1.00 91.00 125 ARG A N 1
ATOM 961 C CA . ARG A 1 125 ? 23.513 7.527 -6.342 1.00 91.00 125 ARG A CA 1
ATOM 962 C C . ARG A 1 125 ? 23.006 8.296 -5.119 1.00 91.00 125 ARG A C 1
ATOM 964 O O . ARG A 1 125 ? 23.791 8.764 -4.300 1.00 91.00 125 ARG A O 1
ATOM 971 N N . CYS A 1 126 ? 21.690 8.419 -4.981 1.00 89.19 126 CYS A N 1
ATOM 972 C CA . CYS A 1 126 ? 21.092 9.058 -3.819 1.00 89.19 126 CYS A CA 1
ATOM 973 C C . CYS A 1 126 ? 21.272 8.167 -2.587 1.00 89.19 126 CYS A C 1
ATOM 975 O O . CYS A 1 126 ? 20.706 7.079 -2.521 1.00 89.19 126 CYS A O 1
ATOM 977 N N . GLU A 1 127 ? 22.010 8.652 -1.592 1.00 94.38 127 GLU A N 1
ATOM 978 C CA . GLU A 1 127 ? 22.279 7.926 -0.342 1.00 94.38 127 GLU A CA 1
ATOM 979 C C . GLU A 1 127 ? 21.012 7.693 0.494 1.00 94.38 127 GLU A C 1
ATOM 981 O O . GLU A 1 127 ? 20.898 6.686 1.182 1.00 94.38 127 GLU A O 1
ATOM 986 N N . LYS A 1 128 ? 20.018 8.589 0.409 1.00 91.06 128 LYS A N 1
ATOM 987 C CA . LYS A 1 128 ? 18.782 8.489 1.207 1.00 91.06 128 LYS A CA 1
ATOM 988 C C . LYS A 1 128 ? 17.878 7.329 0.794 1.00 91.06 128 LYS A C 1
ATOM 990 O O . LYS A 1 128 ? 17.197 6.783 1.651 1.00 91.06 128 LYS A O 1
ATOM 995 N N . CYS A 1 129 ? 17.843 6.988 -0.493 1.00 85.31 129 CYS A N 1
ATOM 996 C CA . CYS A 1 129 ? 17.070 5.855 -1.017 1.00 85.31 129 CYS A CA 1
ATOM 997 C C . CYS A 1 129 ? 17.962 4.745 -1.586 1.00 85.31 129 CYS A C 1
ATOM 999 O O . CYS A 1 129 ? 17.467 3.843 -2.249 1.00 85.31 129 CYS A O 1
ATOM 1001 N N . ASN A 1 130 ? 19.282 4.851 -1.416 1.00 87.81 130 ASN A N 1
ATOM 1002 C CA . ASN A 1 130 ? 20.279 3.964 -2.013 1.00 87.81 130 ASN A CA 1
ATOM 1003 C C . ASN A 1 130 ? 20.025 3.646 -3.504 1.00 87.81 130 ASN A C 1
ATOM 1005 O O . ASN A 1 130 ? 20.157 2.509 -3.947 1.00 87.81 130 ASN A O 1
ATOM 1009 N N . GLY A 1 131 ? 19.639 4.647 -4.299 1.00 83.81 131 GLY A N 1
ATOM 1010 C CA . GLY A 1 131 ? 19.380 4.439 -5.728 1.00 83.81 131 GLY A CA 1
ATOM 1011 C C . GLY A 1 131 ? 17.966 4.015 -6.115 1.00 83.81 131 GLY A C 1
ATOM 1012 O O . GLY A 1 131 ? 17.656 4.086 -7.296 1.00 83.81 131 GLY A O 1
ATOM 1013 N N . SER A 1 132 ? 17.093 3.639 -5.174 1.00 82.50 132 SER A N 1
ATOM 1014 C CA . SER A 1 132 ? 15.758 3.128 -5.529 1.00 82.50 132 SER A CA 1
ATOM 1015 C C . SER A 1 132 ? 14.798 4.196 -6.059 1.00 82.50 132 SER A C 1
ATOM 1017 O O . SER A 1 132 ? 13.825 3.872 -6.724 1.00 82.50 132 SER A O 1
ATOM 1019 N N . GLY A 1 133 ? 15.011 5.469 -5.709 1.00 84.88 133 GLY A N 1
ATOM 1020 C CA . GLY A 1 133 ? 14.038 6.541 -5.943 1.00 84.88 133 GLY A CA 1
ATOM 1021 C C . GLY A 1 133 ? 12.842 6.503 -4.983 1.00 84.88 133 GLY A C 1
ATOM 1022 O O . GLY A 1 133 ? 12.139 7.504 -4.844 1.00 84.88 133 GLY A O 1
ATOM 1023 N N . VAL A 1 134 ? 12.664 5.411 -4.240 1.00 86.12 134 VAL A N 1
ATOM 1024 C CA . VAL A 1 134 ? 11.561 5.197 -3.303 1.00 86.12 134 VAL A CA 1
ATOM 1025 C C . VAL A 1 134 ? 11.937 5.730 -1.919 1.00 86.12 134 VAL A C 1
ATOM 1027 O O . VAL A 1 134 ? 13.040 5.543 -1.406 1.00 86.12 134 VAL A O 1
ATOM 1030 N N . GLY A 1 135 ? 11.021 6.478 -1.330 1.00 87.88 135 GLY A N 1
ATOM 1031 C CA . GLY A 1 135 ? 11.061 7.004 0.022 1.00 87.88 135 GLY A CA 1
ATOM 1032 C C . GLY A 1 135 ? 10.152 6.211 0.953 1.00 87.88 135 GLY A C 1
ATOM 1033 O O . GLY A 1 135 ? 9.420 5.319 0.546 1.00 87.88 135 GLY A O 1
ATOM 1034 N N . VAL A 1 136 ? 10.184 6.578 2.228 1.00 88.00 136 VAL A N 1
ATOM 1035 C CA . VAL A 1 136 ? 9.346 5.973 3.267 1.00 88.00 136 VAL A CA 1
ATOM 1036 C C . VAL A 1 136 ? 8.578 7.089 3.964 1.00 88.00 136 VAL A C 1
ATOM 1038 O O . VAL A 1 136 ? 9.114 8.186 4.175 1.00 88.00 136 VAL A O 1
ATOM 1041 N N . LEU A 1 137 ? 7.311 6.852 4.308 1.00 93.12 137 LEU A N 1
ATOM 1042 C CA . LEU A 1 137 ? 6.566 7.799 5.129 1.00 93.12 137 LEU A CA 1
ATOM 1043 C C . LEU A 1 137 ? 7.158 7.828 6.537 1.00 93.12 137 LEU A C 1
ATOM 1045 O O . LEU A 1 137 ? 7.519 6.808 7.116 1.00 93.12 137 LEU A O 1
ATOM 1049 N N . SER A 1 138 ? 7.231 9.020 7.126 1.00 94.62 138 SER A N 1
ATOM 1050 C CA . SER A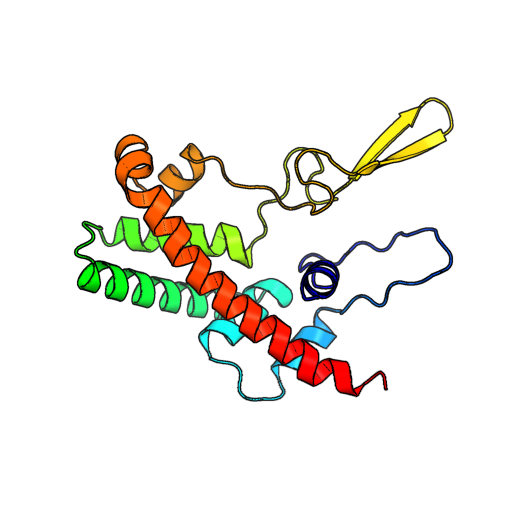 1 138 ? 7.570 9.111 8.542 1.00 94.62 138 SER A CA 1
ATOM 1051 C C . SER A 1 138 ? 6.458 8.484 9.382 1.00 94.62 138 SER A C 1
ATOM 1053 O O . SER A 1 138 ? 5.282 8.582 9.032 1.00 94.62 138 SER A O 1
ATOM 1055 N N . GLN A 1 139 ? 6.814 7.928 10.540 1.00 96.69 139 GLN A N 1
ATOM 1056 C CA . GLN A 1 139 ? 5.855 7.324 11.474 1.00 96.69 139 GLN A CA 1
ATOM 1057 C C . GLN A 1 139 ? 4.699 8.277 11.828 1.00 96.69 139 GLN A C 1
ATOM 1059 O O . GLN A 1 139 ? 3.539 7.882 11.867 1.00 96.69 139 GLN A O 1
ATOM 1064 N N . ARG A 1 140 ? 4.993 9.578 11.965 1.00 97.88 140 ARG A N 1
ATOM 1065 C CA . ARG A 1 140 ? 3.979 10.624 12.164 1.00 97.88 140 ARG A CA 1
ATOM 1066 C C . ARG A 1 140 ? 2.978 10.718 11.012 1.00 97.88 140 ARG A C 1
ATOM 1068 O O . ARG A 1 140 ? 1.789 10.885 11.259 1.00 97.88 140 ARG A O 1
ATOM 1075 N N . LYS A 1 141 ? 3.453 10.641 9.765 1.00 97.06 141 LYS A N 1
ATOM 1076 C CA . LYS A 1 141 ? 2.590 10.711 8.581 1.00 97.06 141 LYS A CA 1
ATOM 1077 C C . LYS A 1 141 ? 1.792 9.417 8.403 1.00 97.06 141 LYS A C 1
ATOM 1079 O O . LYS A 1 141 ? 0.612 9.510 8.094 1.00 97.06 141 LYS A O 1
ATOM 1084 N N . ARG A 1 142 ? 2.393 8.254 8.686 1.00 98.00 142 ARG A N 1
ATOM 1085 C CA . ARG A 1 142 ? 1.688 6.962 8.733 1.00 98.00 142 ARG A CA 1
ATOM 1086 C C . ARG A 1 142 ? 0.526 6.992 9.732 1.00 98.00 142 ARG A C 1
ATOM 1088 O O . ARG A 1 142 ? -0.612 6.757 9.346 1.00 98.00 142 ARG A O 1
ATOM 1095 N N . ALA A 1 143 ? 0.794 7.405 10.973 1.00 98.25 143 ALA A N 1
ATOM 1096 C CA . ALA A 1 143 ? -0.222 7.540 12.018 1.00 98.25 143 ALA A CA 1
ATOM 1097 C C . ALA A 1 143 ? -1.353 8.508 11.622 1.00 98.25 143 ALA A C 1
ATOM 1099 O O . ALA A 1 143 ? -2.528 8.193 11.797 1.00 98.25 143 ALA A O 1
ATOM 1100 N N . ALA A 1 144 ? -1.005 9.659 11.032 1.00 98.25 144 ALA A N 1
ATOM 1101 C CA . ALA A 1 144 ? -1.983 10.638 10.561 1.00 98.25 144 ALA A CA 1
ATOM 1102 C C . ALA A 1 144 ? -2.874 10.090 9.432 1.00 98.25 144 ALA A C 1
ATOM 1104 O O . ALA A 1 144 ? -4.087 10.275 9.484 1.00 98.25 144 ALA A O 1
ATOM 1105 N N . MET A 1 145 ? -2.299 9.388 8.448 1.00 97.75 145 MET A N 1
ATOM 1106 C CA . MET A 1 145 ? -3.062 8.746 7.366 1.00 97.75 145 MET A CA 1
ATOM 1107 C C . MET A 1 145 ? -3.993 7.655 7.899 1.00 97.75 145 MET A C 1
ATOM 1109 O O . MET A 1 145 ? -5.162 7.609 7.531 1.00 97.75 145 MET A O 1
ATOM 1113 N N . ALA A 1 146 ? -3.508 6.854 8.848 1.00 98.00 146 ALA A N 1
ATOM 1114 C CA . ALA A 1 146 ? -4.296 5.832 9.525 1.00 98.00 146 ALA A CA 1
ATOM 1115 C C . ALA A 1 146 ? -5.348 6.392 10.504 1.00 98.00 146 ALA A C 1
ATOM 1117 O O . ALA A 1 146 ? -6.129 5.630 11.074 1.00 98.00 146 ALA A O 1
ATOM 1118 N N . LYS A 1 147 ? -5.371 7.716 10.727 1.00 98.06 147 LYS A N 1
ATOM 1119 C CA . LYS A 1 147 ? -6.210 8.400 11.727 1.00 98.06 147 LYS A CA 1
ATOM 1120 C C . LYS A 1 147 ? -6.003 7.866 13.155 1.00 98.06 147 LYS A C 1
ATOM 1122 O O . LYS A 1 147 ? -6.933 7.823 13.957 1.00 98.06 147 LYS A O 1
ATOM 1127 N N . ILE A 1 148 ? -4.781 7.445 13.480 1.00 98.19 148 ILE A N 1
ATOM 1128 C CA . ILE A 1 148 ? -4.407 6.869 14.779 1.00 98.19 148 ILE A CA 1
ATOM 1129 C C . ILE A 1 148 ? -3.498 7.851 15.514 1.00 98.19 148 ILE A C 1
ATOM 1131 O O . ILE A 1 148 ? -2.560 8.409 14.944 1.00 98.19 148 ILE A O 1
ATOM 1135 N N . ALA A 1 149 ? -3.747 8.053 16.809 1.00 98.25 149 ALA A N 1
ATOM 1136 C CA . ALA A 1 149 ? -2.869 8.865 17.643 1.00 98.25 149 ALA A CA 1
ATOM 1137 C C . ALA A 1 149 ? -1.438 8.298 17.638 1.00 98.25 149 ALA A C 1
ATOM 1139 O O . ALA A 1 149 ? -1.240 7.099 17.828 1.00 98.25 149 ALA A O 1
ATOM 1140 N N . LEU A 1 150 ? -0.428 9.160 17.485 1.00 98.31 150 LEU A N 1
ATOM 1141 C CA . LEU A 1 150 ? 0.974 8.746 17.330 1.00 98.31 150 LEU A CA 1
ATOM 1142 C C . LEU A 1 150 ? 1.483 7.848 18.475 1.00 98.31 150 LEU A C 1
ATOM 1144 O O . LEU A 1 150 ? 2.269 6.932 18.255 1.00 98.31 150 LEU A O 1
ATOM 1148 N N . THR A 1 151 ? 1.008 8.069 19.699 1.00 98.31 151 THR A N 1
ATOM 1149 C CA . THR A 1 151 ? 1.344 7.232 20.861 1.00 98.31 151 THR A CA 1
ATOM 1150 C C . THR A 1 151 ? 0.798 5.808 20.727 1.00 98.31 151 THR A C 1
ATOM 1152 O O . THR A 1 151 ? 1.514 4.844 20.986 1.00 98.31 151 THR A O 1
ATOM 1155 N N . THR A 1 152 ? -0.450 5.668 20.271 1.00 98.06 152 THR A N 1
ATOM 1156 C CA . THR A 1 152 ? -1.088 4.370 19.988 1.00 98.06 152 THR A CA 1
ATOM 1157 C C . THR A 1 152 ? -0.425 3.696 18.792 1.00 98.06 152 THR A C 1
ATOM 1159 O O . THR A 1 152 ? -0.254 2.477 18.774 1.00 98.06 152 THR A O 1
ATOM 1162 N N . TRP A 1 153 ? 0.004 4.500 17.818 1.00 98.25 153 TRP A N 1
ATOM 1163 C CA . TRP A 1 153 ? 0.734 4.028 16.656 1.00 98.25 153 TRP A CA 1
ATOM 1164 C C . TRP A 1 153 ? 2.033 3.323 17.042 1.00 98.25 153 TRP A C 1
ATOM 1166 O O . TRP A 1 153 ? 2.220 2.153 16.720 1.00 98.25 153 TRP A O 1
ATOM 1176 N N . HIS A 1 154 ? 2.894 4.010 17.797 1.00 98.06 154 HIS A N 1
ATOM 1177 C CA . HIS A 1 154 ? 4.167 3.449 18.244 1.00 98.06 154 HIS A CA 1
ATOM 1178 C C . HIS A 1 154 ? 4.002 2.204 19.112 1.00 98.06 154 HIS A C 1
ATOM 1180 O O . HIS A 1 154 ? 4.815 1.295 19.012 1.00 98.06 154 HIS A O 1
ATOM 1186 N N . ARG A 1 155 ? 2.963 2.162 19.952 1.00 97.81 155 ARG A N 1
ATOM 1187 C CA . ARG A 1 155 ? 2.757 1.051 20.884 1.00 97.81 155 ARG A CA 1
ATOM 1188 C C . ARG A 1 155 ? 2.250 -0.225 20.208 1.00 97.81 155 ARG A C 1
ATOM 1190 O O . ARG A 1 155 ? 2.555 -1.306 20.690 1.00 97.81 155 ARG A O 1
ATOM 1197 N N . HIS A 1 156 ? 1.431 -0.106 19.163 1.00 97.06 156 HIS A N 1
ATOM 1198 C CA . HIS A 1 156 ? 0.694 -1.257 18.628 1.00 97.06 156 HIS A CA 1
ATOM 1199 C C . HIS A 1 156 ? 0.676 -1.338 17.106 1.00 97.06 156 HIS A C 1
ATOM 1201 O O . HIS A 1 156 ? 0.760 -2.426 16.549 1.00 97.06 156 HIS A O 1
ATOM 1207 N N . TRP A 1 157 ? 0.517 -0.210 16.414 1.00 97.62 157 TRP A N 1
ATOM 1208 C CA . TRP A 1 157 ? 0.237 -0.244 14.979 1.00 97.62 157 TRP A CA 1
ATOM 1209 C C . TRP A 1 157 ? 1.468 -0.297 14.095 1.00 97.62 157 TRP A C 1
ATOM 1211 O O . TRP A 1 157 ? 1.331 -0.695 12.947 1.00 97.62 157 TRP A O 1
ATOM 1221 N N . ASN A 1 158 ? 2.653 0.041 14.604 1.00 95.69 158 ASN A N 1
ATOM 1222 C CA . ASN A 1 158 ? 3.873 -0.120 13.818 1.00 95.69 158 ASN A CA 1
ATOM 1223 C C . ASN A 1 158 ? 4.105 -1.598 13.455 1.00 95.69 158 ASN A C 1
ATOM 1225 O O . ASN A 1 158 ? 4.215 -1.927 12.281 1.00 95.69 158 ASN A O 1
ATOM 1229 N N . GLU A 1 159 ? 4.058 -2.492 14.444 1.00 96.81 159 GLU A N 1
ATOM 1230 C CA . GLU A 1 159 ? 4.227 -3.938 14.227 1.00 96.81 159 GLU A CA 1
ATOM 1231 C C . GLU A 1 159 ? 3.073 -4.543 13.413 1.00 96.81 159 GLU A C 1
ATOM 1233 O O . GLU A 1 159 ? 3.290 -5.369 12.529 1.00 96.81 159 GLU A O 1
ATOM 1238 N N . ARG A 1 160 ? 1.832 -4.096 13.654 1.00 98.12 160 ARG A N 1
ATOM 1239 C CA . ARG A 1 160 ? 0.661 -4.551 12.881 1.00 98.12 160 ARG A CA 1
ATOM 1240 C C . ARG A 1 160 ? 0.718 -4.104 11.423 1.00 98.12 160 ARG A C 1
ATOM 1242 O O . ARG A 1 160 ? 0.307 -4.855 10.544 1.00 98.12 160 ARG A O 1
ATOM 1249 N N . LEU A 1 161 ? 1.215 -2.895 11.155 1.00 97.50 161 LEU A N 1
ATOM 1250 C CA . LEU A 1 161 ? 1.437 -2.437 9.788 1.00 97.50 161 LEU A CA 1
ATOM 1251 C C . LEU A 1 161 ? 2.488 -3.311 9.107 1.00 97.50 161 LEU A C 1
ATOM 1253 O O . LEU A 1 161 ? 2.259 -3.726 7.978 1.00 97.50 161 LEU A O 1
ATOM 1257 N N . ASP A 1 162 ? 3.599 -3.612 9.782 1.00 96.50 162 ASP A N 1
ATOM 1258 C CA . ASP A 1 162 ? 4.645 -4.473 9.224 1.00 96.50 162 ASP A CA 1
ATOM 1259 C C . ASP A 1 162 ? 4.088 -5.863 8.865 1.00 96.50 162 ASP A C 1
ATOM 1261 O O . ASP A 1 162 ? 4.353 -6.366 7.773 1.00 96.50 162 ASP A O 1
ATOM 1265 N N . PHE A 1 163 ? 3.226 -6.430 9.716 1.00 97.56 163 PHE A N 1
ATOM 1266 C CA . PHE A 1 163 ? 2.491 -7.664 9.421 1.00 97.56 163 PHE A CA 1
ATOM 1267 C C . PHE A 1 163 ? 1.604 -7.547 8.167 1.00 97.56 163 PHE A C 1
ATOM 1269 O O . PHE A 1 163 ? 1.673 -8.392 7.276 1.00 97.56 163 PHE A O 1
ATOM 1276 N N . LEU A 1 164 ? 0.807 -6.481 8.045 1.00 97.94 164 LEU A N 1
ATOM 1277 C CA . LEU A 1 164 ? -0.036 -6.254 6.863 1.00 97.94 164 LEU A CA 1
ATOM 1278 C C . LEU A 1 164 ? 0.793 -5.992 5.592 1.00 97.94 164 LEU A C 1
ATOM 1280 O O . LEU A 1 164 ? 0.399 -6.392 4.498 1.00 97.94 164 LEU A O 1
ATOM 1284 N N . MET A 1 165 ? 1.960 -5.360 5.721 1.00 96.56 165 MET A N 1
ATOM 1285 C CA . MET A 1 165 ? 2.892 -5.149 4.613 1.00 96.56 165 MET A CA 1
ATOM 1286 C C . MET A 1 165 ? 3.534 -6.457 4.141 1.00 96.56 165 MET A C 1
ATOM 1288 O O . MET A 1 165 ? 3.830 -6.571 2.954 1.00 96.56 165 MET A O 1
ATOM 1292 N N . CYS A 1 166 ? 3.722 -7.456 5.012 1.00 97.00 166 CYS A N 1
ATOM 1293 C CA . CYS A 1 166 ? 4.143 -8.794 4.582 1.00 97.00 166 CYS A CA 1
ATOM 1294 C C . CYS A 1 166 ? 3.124 -9.419 3.625 1.00 97.00 166 CYS A C 1
ATOM 1296 O O . CYS A 1 166 ? 3.519 -9.912 2.575 1.00 97.00 166 CYS A O 1
ATOM 1298 N N . TYR A 1 167 ? 1.825 -9.291 3.908 1.00 98.19 167 TYR A N 1
ATOM 1299 C CA . TYR A 1 167 ? 0.783 -9.766 2.995 1.00 98.19 167 TYR A CA 1
ATOM 1300 C C . TYR A 1 167 ? 0.849 -9.077 1.620 1.00 98.19 167 TYR A C 1
ATOM 1302 O O . TYR A 1 167 ? 0.691 -9.719 0.587 1.00 98.19 167 TYR A O 1
ATOM 1310 N N . ILE A 1 168 ? 1.140 -7.774 1.569 1.00 97.25 168 ILE A N 1
ATOM 1311 C CA . ILE A 1 168 ? 1.333 -7.084 0.284 1.00 97.25 168 ILE A CA 1
ATOM 1312 C C . ILE A 1 168 ? 2.565 -7.606 -0.451 1.00 97.25 168 ILE A C 1
ATOM 1314 O O . ILE A 1 168 ? 2.494 -7.819 -1.657 1.00 97.25 168 ILE A O 1
ATOM 1318 N N . LYS A 1 169 ? 3.674 -7.847 0.255 1.00 94.81 169 LYS A N 1
ATOM 1319 C CA . LYS A 1 169 ? 4.878 -8.432 -0.351 1.00 94.81 169 LYS A CA 1
ATOM 1320 C C . LYS A 1 169 ? 4.599 -9.814 -0.934 1.00 94.81 169 LYS A C 1
ATOM 1322 O O . LYS A 1 169 ? 5.059 -10.091 -2.031 1.00 94.81 169 LYS A O 1
ATOM 1327 N N . GLU A 1 170 ? 3.796 -10.640 -0.266 1.00 96.88 170 GLU A N 1
ATOM 1328 C CA . GLU A 1 170 ? 3.348 -11.930 -0.811 1.00 96.88 170 GLU A CA 1
ATOM 1329 C C . GLU A 1 170 ? 2.570 -11.740 -2.126 1.00 96.88 170 GLU A C 1
ATOM 1331 O O . GLU A 1 170 ? 2.815 -12.443 -3.109 1.00 96.88 170 GLU A O 1
ATO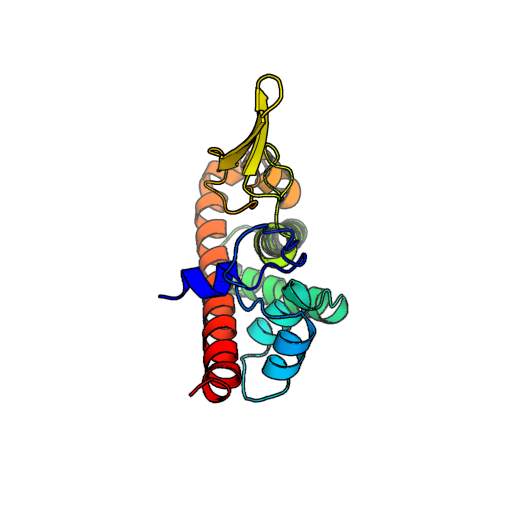M 1336 N N . LEU A 1 171 ? 1.674 -10.746 -2.196 1.00 97.12 171 LEU A N 1
ATOM 1337 C CA . LEU A 1 171 ? 0.990 -10.402 -3.447 1.00 97.12 171 LEU A CA 1
ATOM 1338 C C . LEU A 1 171 ? 1.978 -9.940 -4.529 1.00 97.12 171 LEU A C 1
ATOM 1340 O O . LEU A 1 171 ? 1.863 -10.374 -5.674 1.00 97.12 171 LEU A O 1
ATOM 1344 N N . GLU A 1 172 ? 2.959 -9.101 -4.190 1.00 94.38 172 GLU A N 1
ATOM 1345 C CA . GLU A 1 172 ? 4.008 -8.671 -5.125 1.00 94.38 172 GLU A CA 1
ATOM 1346 C C . GLU A 1 172 ? 4.854 -9.850 -5.619 1.00 94.38 172 GLU A C 1
ATOM 1348 O O . GLU A 1 172 ? 5.169 -9.927 -6.805 1.00 94.38 172 GLU A O 1
ATOM 1353 N N . GLU A 1 173 ? 5.185 -10.803 -4.750 1.00 92.44 173 GLU A N 1
ATOM 1354 C CA . GLU A 1 173 ? 5.906 -12.022 -5.117 1.00 92.44 173 GLU A CA 1
ATOM 1355 C C . GLU A 1 173 ? 5.111 -12.868 -6.116 1.00 92.44 173 GLU A C 1
ATOM 1357 O O . GLU A 1 173 ? 5.682 -13.339 -7.105 1.00 92.44 173 GLU A O 1
ATOM 1362 N N . HIS A 1 174 ? 3.793 -13.000 -5.926 1.00 94.69 174 HIS A N 1
ATOM 1363 C CA . HIS A 1 174 ? 2.918 -13.639 -6.910 1.00 94.69 174 HIS A CA 1
ATOM 1364 C C . HIS A 1 174 ? 2.954 -12.917 -8.261 1.00 94.69 174 HIS A C 1
ATOM 1366 O O . HIS A 1 174 ? 3.083 -13.576 -9.292 1.00 94.69 174 HIS A O 1
ATOM 1372 N N . VAL A 1 175 ? 2.895 -11.581 -8.266 1.00 93.31 175 VAL A N 1
ATOM 1373 C CA . VAL A 1 175 ? 2.973 -10.773 -9.496 1.00 93.31 175 VAL A CA 1
ATOM 1374 C C . VAL A 1 175 ? 4.311 -10.972 -10.203 1.00 93.31 175 VAL A C 1
ATOM 1376 O O . VAL A 1 175 ? 4.344 -11.241 -11.402 1.00 93.31 175 VAL A O 1
ATOM 1379 N N . VAL A 1 176 ? 5.423 -10.877 -9.473 1.00 90.69 176 VAL A N 1
ATOM 1380 C CA . VAL A 1 176 ? 6.773 -11.028 -10.032 1.00 90.69 176 VAL A CA 1
ATOM 1381 C C . VAL A 1 176 ? 6.974 -12.433 -10.590 1.00 90.69 176 VAL A C 1
ATOM 1383 O O . VAL A 1 176 ? 7.495 -12.581 -11.696 1.00 90.69 176 VAL A O 1
ATOM 1386 N N . LYS A 1 177 ? 6.554 -13.470 -9.858 1.00 90.44 177 LYS A N 1
ATOM 1387 C CA . LYS A 1 177 ? 6.632 -14.859 -10.326 1.00 90.44 177 LYS A CA 1
ATOM 1388 C C . LYS A 1 177 ? 5.826 -15.048 -11.609 1.00 90.44 177 LYS A C 1
ATOM 1390 O O . LYS A 1 177 ? 6.353 -15.578 -12.582 1.00 90.44 177 LYS A O 1
ATOM 1395 N N . HIS A 1 178 ? 4.598 -14.540 -11.629 1.00 91.56 178 HIS A N 1
ATOM 1396 C CA . HIS A 1 178 ? 3.707 -14.618 -12.781 1.00 91.56 178 HIS A CA 1
ATOM 1397 C C . HIS A 1 178 ? 4.293 -13.932 -14.016 1.00 91.56 178 HIS A C 1
ATOM 1399 O O . HIS A 1 178 ? 4.382 -14.530 -15.083 1.00 91.56 178 HIS A O 1
ATOM 1405 N N . ILE A 1 179 ? 4.766 -12.694 -13.870 1.00 88.88 179 ILE A N 1
ATOM 1406 C CA . ILE A 1 179 ? 5.378 -11.947 -14.974 1.00 88.88 179 ILE A CA 1
ATOM 1407 C C . ILE A 1 179 ? 6.637 -12.655 -15.477 1.00 88.88 179 ILE A C 1
ATOM 1409 O O . ILE A 1 179 ? 6.854 -12.719 -16.684 1.00 88.88 179 ILE A O 1
ATOM 1413 N N . ASN A 1 180 ? 7.442 -13.235 -14.586 1.00 85.94 180 ASN A N 1
ATOM 1414 C CA . ASN A 1 180 ? 8.604 -14.027 -14.986 1.00 85.94 180 ASN A CA 1
ATOM 1415 C C . ASN A 1 180 ? 8.226 -15.260 -15.807 1.00 85.94 180 ASN A C 1
ATOM 1417 O O . ASN A 1 180 ? 8.896 -15.550 -16.793 1.00 85.94 180 ASN A O 1
ATOM 1421 N N . GLU A 1 181 ? 7.166 -15.971 -15.432 1.00 88.19 181 GLU A N 1
ATO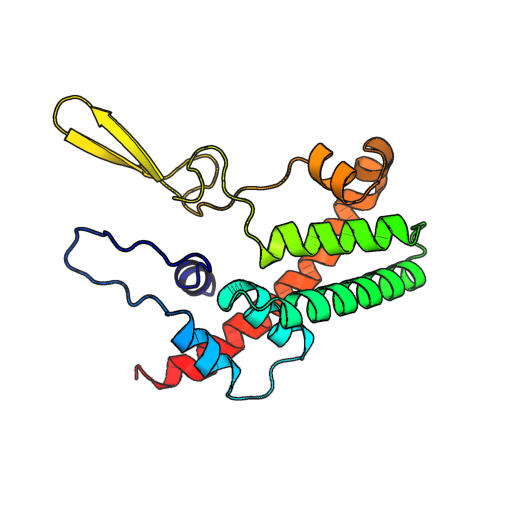M 1422 C CA . GLU A 1 181 ? 6.688 -17.138 -16.178 1.00 88.19 181 GLU A CA 1
ATOM 1423 C C . GLU A 1 181 ? 6.202 -16.742 -17.580 1.00 88.19 181 GLU A C 1
ATOM 1425 O O . GLU A 1 181 ? 6.576 -17.382 -18.561 1.00 88.19 181 GLU A O 1
ATOM 1430 N N . GLN A 1 182 ? 5.449 -15.642 -17.701 1.00 87.38 182 GLN A N 1
ATOM 1431 C CA . GLN A 1 182 ? 4.900 -15.202 -18.991 1.00 87.38 182 GLN A CA 1
ATOM 1432 C C . GLN A 1 182 ? 5.940 -14.527 -19.9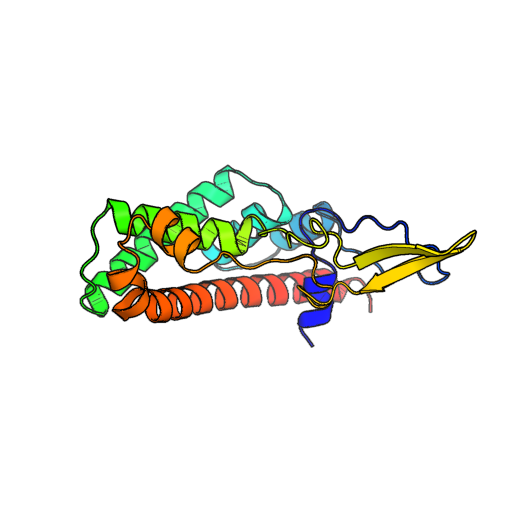01 1.00 87.38 182 GLN A C 1
ATOM 1434 O O . GLN A 1 182 ? 5.938 -14.726 -21.117 1.00 87.38 182 GLN A O 1
ATOM 1439 N N . CYS A 1 183 ? 6.849 -13.729 -19.337 1.00 77.50 183 CYS A N 1
ATOM 1440 C CA . CYS A 1 183 ? 7.854 -12.990 -20.104 1.00 77.50 183 CYS A CA 1
ATOM 1441 C C . CYS A 1 183 ? 9.154 -13.778 -20.312 1.00 77.50 183 CYS A C 1
ATOM 1443 O O . CYS A 1 183 ? 9.855 -13.542 -21.294 1.00 77.50 183 CYS A O 1
ATOM 1445 N N . GLY A 1 184 ? 9.486 -14.715 -19.421 1.00 67.00 184 GLY A N 1
ATOM 1446 C CA . GLY A 1 184 ? 10.712 -15.515 -19.488 1.00 67.00 184 GLY A CA 1
ATOM 1447 C C . GLY A 1 184 ? 10.751 -16.492 -20.664 1.00 67.00 184 GLY A C 1
ATOM 1448 O O . GLY A 1 184 ? 11.831 -16.843 -21.125 1.00 67.00 184 GLY A O 1
ATOM 1449 N N . HIS A 1 185 ? 9.597 -16.886 -21.211 1.00 53.31 185 HIS A N 1
ATOM 1450 C CA . HIS A 1 185 ? 9.526 -17.726 -22.414 1.00 53.31 185 HIS A CA 1
ATOM 1451 C C . HIS A 1 185 ? 9.882 -16.996 -23.718 1.00 53.31 185 HIS A C 1
ATOM 1453 O O . HIS A 1 185 ? 10.110 -17.655 -24.725 1.00 53.31 185 HIS A O 1
ATOM 1459 N N . LYS A 1 186 ? 9.948 -15.657 -23.731 1.00 48.34 186 LYS A N 1
ATOM 1460 C CA . LYS A 1 186 ? 10.237 -14.886 -24.955 1.00 48.34 186 LYS A CA 1
ATOM 1461 C C . LYS A 1 186 ? 11.729 -14.671 -25.245 1.00 48.34 186 LYS A C 1
ATOM 1463 O O . LYS A 1 186 ? 12.041 -14.098 -26.284 1.00 48.34 186 LYS A O 1
ATOM 1468 N N . TYR A 1 187 ? 12.635 -15.082 -24.353 1.00 44.97 187 TYR A N 1
ATOM 1469 C CA . TYR A 1 187 ? 14.063 -14.730 -24.435 1.00 44.97 187 TYR A CA 1
ATOM 1470 C C . TYR A 1 187 ? 15.041 -15.918 -24.322 1.00 44.97 187 TYR A C 1
ATOM 1472 O O . TYR A 1 187 ? 16.231 -15.686 -24.114 1.00 44.97 187 TYR A O 1
ATOM 1480 N N . ASN A 1 188 ? 14.561 -17.157 -24.480 1.00 39.91 188 ASN A N 1
ATOM 1481 C CA . ASN A 1 188 ? 15.394 -18.337 -24.769 1.00 39.91 188 ASN A CA 1
ATOM 1482 C C . ASN A 1 188 ? 15.218 -18.737 -26.234 1.00 39.91 188 ASN A C 1
ATOM 1484 O O . ASN A 1 188 ? 16.196 -19.256 -26.810 1.00 39.91 188 ASN A O 1
#

Foldseek 3Di:
DLVVLVLLQQLPHQPPPPPDPDDDDRQALVLLVVLLVDDDFPLLLSLLSCVANVVDPVSLVVNLVVQLVVLVVVCVVVVPPDDSLLSSLLSVLLCCVRRVFAFDPVCRLQQWDWDDDDPDIDIDGDPQVRSRRGDDDDLVVSCVSSVHDSVCCVVPVVVVSVVSNVVSVVSVVSSSVSSCVRVVVVPD

Secondary structure (DSSP, 8-state):
--HHHHHH--SS-------SSS---PPPHHHHHHHHHSS---HHHHHHHHHHHS--HHHHHHHHHHHHHHHHHHHHHTT----HHHHHHHHHHHHHHHTS--B-TTTTTSSEEEEEETTEEEEEE-TTTTTS-B----HHHHHHHTT--HHHIIIIIHHHHHHHHHHHHHHHHHHHHHHHHHHHTT--

pLDDT: mean 84.93, std 18.51, range [34.28, 98.5]

Mean predicted aligned error: 7.9 Å

InterPro domains:
  IPR036410 Heat shock protein DnaJ, cysteine-rich domain superfamily [SSF57938] (101-134)
  IPR038500 Antitermination protein Q superfamily [G3DSA:1.10.274.110] (56-187)